Protein AF-A0A2V7NBC0-F1 (afdb_monomer_lite)

Foldseek 3Di:
DDDPPPPPPPQPDDDPLLVVLLLCCLACVLQLLLVLLLCCQVVVDDLVVSVVVSCVLVVSLVVLLVVLVVCVVVVRFDDDDDDPVLVVLVVQLVVLVCCLVCVCPPVVDPDDSVVSVVVSCVSVSVSSVVVSCVRCVVSVPDLVSLVSLLVSLLVSLVVLVVCLVPPDLVNCLNSRLLVCCCPNVVNQVQQVVPPSSQGPQQWDDDDNDIDGARANSPSHLVVVLVSLVVSLLSLLCSLPDPPDPDNVVSVVSNVSSLSSNVSSVPVVSNVVSVVSSVLVVVCPVPVPVSVVVVVVVVVCCVDPVVVVVVVVVPPDPPDDDDD

Structure (mmCIF, N/CA/C/O backbone):
data_AF-A0A2V7NBC0-F1
#
_entry.id   AF-A0A2V7NBC0-F1
#
loop_
_atom_site.group_PDB
_atom_site.id
_atom_site.type_symbol
_atom_site.label_atom_id
_atom_site.label_alt_id
_atom_site.label_comp_id
_atom_site.label_asym_id
_atom_site.label_entity_id
_atom_site.label_seq_id
_atom_site.pdbx_PDB_ins_code
_atom_site.Cartn_x
_atom_site.Cartn_y
_atom_site.Cartn_z
_atom_site.occupancy
_atom_site.B_iso_or_equiv
_atom_site.auth_seq_id
_atom_site.auth_comp_id
_atom_site.auth_asym_id
_atom_site.auth_atom_id
_atom_site.pdbx_PDB_model_num
ATOM 1 N N . MET A 1 1 ? -22.299 7.067 44.205 1.00 38.38 1 MET A N 1
ATOM 2 C CA . MET A 1 1 ? -22.193 7.758 42.899 1.00 38.38 1 MET A CA 1
ATOM 3 C C . MET A 1 1 ? -22.281 6.715 41.799 1.00 38.38 1 MET A C 1
ATOM 5 O O . MET A 1 1 ? -21.358 5.926 41.651 1.00 38.38 1 MET A O 1
ATOM 9 N N . ALA A 1 2 ? -23.414 6.646 41.100 1.00 33.34 2 ALA A N 1
ATOM 10 C CA . ALA A 1 2 ? -23.597 5.734 39.977 1.00 33.34 2 ALA A CA 1
ATOM 11 C C . ALA A 1 2 ? -22.837 6.281 38.760 1.00 33.34 2 ALA A C 1
ATOM 13 O O . ALA A 1 2 ? -23.093 7.401 38.319 1.00 33.34 2 ALA A O 1
ATOM 14 N N . VAL A 1 3 ? -21.877 5.513 38.245 1.00 37.00 3 VAL A N 1
ATOM 15 C CA . VAL A 1 3 ? -21.207 5.819 36.978 1.00 37.00 3 VAL A CA 1
ATOM 16 C C . VAL A 1 3 ? -22.238 5.600 35.879 1.00 37.00 3 VAL A C 1
ATOM 18 O O . VAL A 1 3 ? -22.597 4.460 35.582 1.00 37.00 3 VAL A O 1
ATOM 21 N N . ALA A 1 4 ? -22.746 6.695 35.315 1.00 34.59 4 ALA A N 1
ATOM 22 C CA . ALA A 1 4 ? -23.615 6.657 34.151 1.00 34.59 4 ALA A CA 1
ATOM 23 C C . ALA A 1 4 ? -22.909 5.856 33.052 1.00 34.59 4 ALA A C 1
ATOM 25 O O . ALA A 1 4 ? -21.863 6.251 32.533 1.00 34.59 4 ALA A O 1
ATOM 26 N N . SER A 1 5 ? -23.460 4.686 32.746 1.00 36.59 5 SER A N 1
ATOM 27 C CA . SER A 1 5 ? -23.012 3.843 31.652 1.00 36.59 5 SER A CA 1
ATOM 28 C C . SER A 1 5 ? -23.330 4.603 30.371 1.00 36.59 5 SER A C 1
ATOM 30 O O . SER A 1 5 ? -24.476 4.621 29.932 1.00 36.59 5 SER A O 1
ATOM 32 N N . ALA A 1 6 ? -22.343 5.304 29.812 1.00 37.53 6 ALA A N 1
ATOM 33 C CA . ALA A 1 6 ? -22.481 5.934 28.511 1.00 37.53 6 ALA A CA 1
ATOM 34 C C . ALA A 1 6 ? -22.795 4.824 27.503 1.00 37.53 6 ALA A C 1
ATOM 36 O O . ALA A 1 6 ? -21.919 4.054 27.107 1.00 37.53 6 ALA A O 1
ATOM 37 N N . THR A 1 7 ? -24.070 4.698 27.143 1.00 36.62 7 THR A N 1
ATOM 38 C CA . THR A 1 7 ? -24.530 3.817 26.079 1.00 36.62 7 THR A CA 1
ATOM 39 C C . THR A 1 7 ? -23.820 4.260 24.813 1.00 36.62 7 THR A C 1
ATOM 41 O O . THR A 1 7 ? -24.135 5.313 24.257 1.00 36.62 7 THR A O 1
ATOM 44 N N . VAL A 1 8 ? -22.811 3.494 24.397 1.00 41.12 8 VAL A N 1
ATOM 45 C CA . VAL A 1 8 ? -22.138 3.699 23.116 1.00 41.12 8 VAL A CA 1
ATOM 46 C C . VAL A 1 8 ? -23.237 3.640 22.058 1.00 41.12 8 VAL A C 1
ATOM 48 O O . VAL A 1 8 ? -23.908 2.608 21.970 1.00 41.12 8 VAL A O 1
ATOM 51 N N . PRO A 1 9 ? -23.489 4.725 21.306 1.00 42.19 9 PRO A N 1
ATOM 52 C CA . PRO A 1 9 ? -24.551 4.724 20.319 1.00 42.19 9 PRO A CA 1
ATOM 53 C C . PRO A 1 9 ? -24.300 3.569 19.355 1.00 42.19 9 PRO A C 1
ATOM 55 O O . PRO A 1 9 ? -23.224 3.473 18.756 1.00 42.19 9 PRO A O 1
ATOM 58 N N . VAL A 1 10 ? -25.284 2.671 19.256 1.00 44.19 10 VAL A N 1
ATOM 59 C CA . VAL A 1 10 ? -25.277 1.556 18.311 1.00 44.19 10 VAL A CA 1
ATOM 60 C C . VAL A 1 10 ? -25.186 2.173 16.928 1.00 44.19 10 VAL A C 1
ATOM 62 O O . VAL A 1 10 ? -26.122 2.785 16.416 1.00 44.19 10 VAL A O 1
ATOM 65 N N . ALA A 1 11 ? -23.989 2.108 16.371 1.00 49.97 11 ALA A N 1
ATOM 66 C CA . ALA A 1 11 ? -23.662 2.794 15.151 1.00 49.97 11 ALA A CA 1
ATOM 67 C C . ALA A 1 11 ? -24.436 2.133 13.999 1.00 49.97 11 ALA A C 1
ATOM 69 O O . ALA A 1 11 ? -24.389 0.914 13.831 1.00 49.97 11 ALA A O 1
ATOM 70 N N . ALA A 1 12 ? -25.176 2.938 13.227 1.00 54.97 12 ALA A N 1
ATOM 71 C CA . ALA A 1 12 ? -26.017 2.451 12.134 1.00 54.97 12 ALA A CA 1
ATOM 72 C C . ALA A 1 12 ? -25.216 1.537 11.184 1.00 54.97 12 ALA A C 1
ATOM 74 O O . ALA A 1 12 ? -24.036 1.820 10.941 1.00 54.97 12 ALA A O 1
ATOM 75 N N . PRO A 1 13 ? -25.816 0.456 10.649 1.00 57.25 13 PRO A N 1
ATOM 76 C CA . PRO A 1 13 ? -25.112 -0.480 9.782 1.00 57.25 13 PRO A CA 1
ATOM 77 C C . PRO A 1 13 ? -24.494 0.257 8.591 1.00 57.25 13 PRO A C 1
ATOM 79 O O . PRO A 1 13 ? -25.144 1.080 7.944 1.00 57.25 13 PRO A O 1
ATOM 82 N N . ALA A 1 14 ? -23.220 -0.031 8.312 1.00 62.16 14 ALA A N 1
ATOM 83 C CA . ALA A 1 14 ? -22.533 0.547 7.166 1.00 62.16 14 ALA A CA 1
ATOM 84 C C . ALA A 1 14 ? -23.297 0.213 5.874 1.00 62.16 14 ALA A C 1
ATOM 86 O O . ALA A 1 14 ? -23.775 -0.910 5.691 1.00 62.16 14 ALA A O 1
ATOM 87 N N . GLY A 1 15 ? -23.405 1.183 4.963 1.00 69.25 15 GLY A N 1
ATOM 88 C CA . GLY A 1 15 ? -24.040 0.959 3.666 1.00 69.25 15 GLY A CA 1
ATOM 89 C C . GLY A 1 15 ? -23.361 -0.190 2.911 1.00 69.25 15 GLY A C 1
ATOM 90 O O . GLY A 1 15 ? -22.133 -0.313 2.930 1.00 69.25 15 GLY A O 1
ATOM 91 N N . ARG A 1 16 ? -24.154 -1.025 2.222 1.00 76.50 16 ARG A N 1
ATOM 92 C CA . ARG A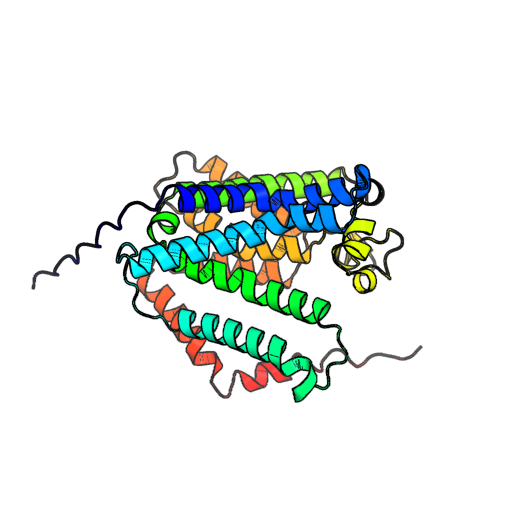 1 16 ? -23.652 -2.192 1.468 1.00 76.50 16 ARG A CA 1
ATOM 93 C C . ARG A 1 16 ? -22.496 -1.825 0.529 1.00 76.50 16 ARG A C 1
ATOM 95 O O . ARG A 1 16 ? -21.502 -2.540 0.505 1.00 76.50 16 ARG A O 1
ATOM 102 N N . GLY A 1 17 ? -22.581 -0.690 -0.173 1.00 76.06 17 GLY A N 1
ATOM 103 C CA . GLY A 1 17 ? -21.531 -0.239 -1.099 1.00 76.06 17 GLY A CA 1
ATOM 104 C C . GLY A 1 17 ? -20.180 0.028 -0.427 1.00 76.06 17 GLY A C 1
ATOM 105 O O . GLY A 1 17 ? -19.142 -0.346 -0.962 1.00 76.06 17 GLY A O 1
ATOM 106 N N . LEU A 1 18 ? -20.185 0.590 0.784 1.00 78.56 18 LEU A N 1
ATOM 107 C CA . LEU A 1 18 ? -18.959 0.884 1.525 1.00 78.56 18 LEU A CA 1
ATOM 108 C C . LEU A 1 18 ? -18.269 -0.395 2.022 1.00 78.56 18 LEU A C 1
ATOM 110 O O . LEU A 1 18 ? -17.049 -0.520 1.975 1.00 78.56 18 LEU A O 1
ATOM 114 N N . THR A 1 19 ? -19.077 -1.372 2.434 1.00 81.81 19 THR A N 1
ATOM 115 C CA . THR A 1 19 ? -18.608 -2.710 2.811 1.00 81.81 19 THR A CA 1
ATOM 116 C C . THR A 1 19 ? -17.936 -3.390 1.617 1.00 81.81 19 THR A C 1
ATOM 118 O O . THR A 1 19 ? -16.778 -3.790 1.707 1.00 81.81 19 THR A O 1
ATOM 121 N N . TRP A 1 20 ? -18.623 -3.459 0.473 1.00 85.00 20 TRP A N 1
ATOM 122 C CA . TRP A 1 20 ? -18.089 -4.074 -0.747 1.00 85.00 20 TRP A CA 1
ATOM 123 C C . TRP A 1 20 ? -16.800 -3.411 -1.239 1.00 85.00 20 TRP A C 1
ATOM 125 O O . TRP A 1 20 ? -15.840 -4.120 -1.534 1.00 85.00 20 TRP A O 1
ATOM 135 N N . GLY A 1 21 ? -16.749 -2.075 -1.268 1.00 83.62 21 GLY A N 1
ATOM 136 C CA . GLY A 1 21 ? -15.556 -1.340 -1.694 1.00 83.62 21 GLY A CA 1
ATOM 137 C C . GLY A 1 21 ? -14.330 -1.658 -0.835 1.00 83.62 21 GLY A C 1
ATOM 138 O O . GLY A 1 21 ? -13.252 -1.902 -1.369 1.00 83.62 21 GLY A O 1
ATOM 139 N N . LEU A 1 22 ? -14.494 -1.747 0.488 1.00 82.81 22 LEU A N 1
ATOM 140 C CA . LEU A 1 22 ? -13.402 -2.102 1.400 1.00 82.81 22 LEU A CA 1
ATOM 141 C C . LEU A 1 22 ? -12.971 -3.568 1.270 1.00 82.81 22 LEU A C 1
ATOM 143 O O . LEU A 1 22 ? -11.777 -3.852 1.327 1.00 82.81 22 LEU A O 1
ATOM 147 N N . TRP A 1 23 ? -13.907 -4.498 1.052 1.00 87.75 23 TRP A N 1
ATOM 148 C CA . TRP A 1 23 ? -13.564 -5.898 0.764 1.00 87.75 23 TRP A CA 1
ATOM 149 C C . TRP A 1 23 ? -12.776 -6.033 -0.536 1.00 87.75 23 TRP A C 1
ATOM 151 O O . TRP A 1 23 ? -11.741 -6.699 -0.546 1.00 87.75 23 TRP A O 1
ATOM 161 N N . ALA A 1 24 ? -13.224 -5.367 -1.602 1.00 87.06 24 ALA A N 1
ATOM 162 C CA . ALA A 1 24 ? -12.500 -5.326 -2.866 1.00 87.06 24 ALA A CA 1
ATOM 163 C C . ALA A 1 24 ? -11.085 -4.774 -2.655 1.00 87.06 24 ALA A C 1
ATOM 165 O O . ALA A 1 24 ? -10.116 -5.371 -3.114 1.00 87.06 24 ALA A O 1
ATOM 166 N N . PHE A 1 25 ? -10.948 -3.697 -1.879 1.00 85.31 25 PHE A N 1
ATOM 167 C CA . PHE A 1 25 ? -9.651 -3.101 -1.580 1.00 85.31 25 PHE A CA 1
ATOM 168 C C . PHE A 1 25 ? -8.722 -4.055 -0.817 1.00 85.31 25 PHE A C 1
ATOM 170 O O . PHE A 1 25 ? -7.572 -4.231 -1.199 1.00 85.31 25 PHE A O 1
ATOM 177 N N . ILE A 1 26 ? -9.214 -4.721 0.229 1.00 86.69 26 ILE A N 1
ATOM 178 C CA . ILE A 1 26 ? -8.405 -5.645 1.037 1.00 86.69 26 ILE A CA 1
ATOM 179 C C . ILE A 1 26 ? -7.910 -6.832 0.204 1.00 86.69 26 ILE A C 1
ATOM 181 O O . ILE A 1 26 ? -6.746 -7.207 0.321 1.00 86.69 26 ILE A O 1
ATOM 185 N N . TRP A 1 27 ? -8.771 -7.413 -0.636 1.00 88.44 27 TRP A N 1
ATOM 186 C CA . TRP A 1 27 ? -8.434 -8.631 -1.375 1.00 88.44 27 TRP A CA 1
ATOM 187 C C . TRP A 1 27 ? -7.731 -8.389 -2.700 1.00 88.44 27 TRP A C 1
ATOM 189 O O . TRP A 1 27 ? -6.845 -9.163 -3.040 1.00 88.44 27 TRP A O 1
ATOM 199 N N . LEU A 1 28 ? -8.102 -7.353 -3.455 1.00 88.31 28 LEU A N 1
ATOM 200 C CA . LEU A 1 28 ? -7.577 -7.140 -4.807 1.00 88.31 28 LEU A CA 1
ATOM 201 C C . LEU A 1 28 ? -6.301 -6.300 -4.821 1.00 88.31 28 LEU A C 1
ATOM 203 O O . LEU A 1 28 ? -5.450 -6.509 -5.684 1.00 88.31 28 LEU A O 1
ATOM 207 N N . LEU A 1 29 ? -6.128 -5.373 -3.871 1.00 85.31 29 LEU A N 1
ATOM 208 C CA . LEU A 1 29 ? -4.952 -4.498 -3.838 1.00 85.31 29 LEU A CA 1
ATOM 209 C C . LEU A 1 29 ? -3.616 -5.268 -3.774 1.00 85.31 29 LEU A C 1
ATOM 211 O O . LEU A 1 29 ? -2.696 -4.871 -4.486 1.00 85.31 29 LEU A O 1
ATOM 215 N N . PRO A 1 30 ? -3.482 -6.376 -3.015 1.00 82.38 30 PRO A N 1
ATOM 216 C CA . PRO A 1 30 ? -2.273 -7.197 -3.033 1.00 82.38 30 PRO A CA 1
ATOM 217 C C . PRO A 1 30 ? -1.900 -7.774 -4.396 1.00 82.38 30 PRO A C 1
ATOM 219 O O . PRO A 1 30 ? -0.724 -7.900 -4.706 1.00 82.38 30 PRO A O 1
ATOM 222 N N . PHE A 1 31 ? -2.893 -8.134 -5.209 1.00 84.62 31 PHE A N 1
ATOM 223 C CA . PHE A 1 31 ? -2.667 -8.762 -6.513 1.00 84.62 31 PHE A CA 1
ATOM 224 C C . PHE A 1 31 ? -2.619 -7.745 -7.653 1.00 84.62 31 PHE A C 1
ATOM 226 O O . PHE A 1 31 ? -2.209 -8.083 -8.760 1.00 84.62 31 PHE A O 1
ATOM 233 N N . HIS A 1 32 ? -3.013 -6.497 -7.387 1.00 86.94 32 HIS A N 1
ATOM 234 C CA . HIS A 1 32 ? -3.088 -5.428 -8.374 1.00 86.94 32 HIS A CA 1
ATOM 235 C C . HIS A 1 32 ? -1.787 -5.267 -9.155 1.00 86.94 32 HIS A C 1
ATOM 237 O O . HIS A 1 32 ? -1.818 -5.250 -10.377 1.00 86.94 32 HIS A O 1
ATOM 243 N N . ILE A 1 33 ? -0.647 -5.174 -8.471 1.00 84.44 33 ILE A N 1
ATOM 244 C CA . ILE A 1 33 ? 0.629 -4.894 -9.133 1.00 84.44 33 ILE A CA 1
ATOM 245 C C . ILE A 1 33 ? 1.008 -6.032 -10.091 1.00 84.44 33 ILE A C 1
ATOM 247 O O . ILE A 1 33 ? 1.363 -5.769 -11.236 1.00 84.44 33 ILE A O 1
ATOM 251 N N . VAL A 1 34 ? 0.864 -7.287 -9.654 1.00 84.38 34 VAL A N 1
ATOM 252 C CA . VAL A 1 34 ? 1.129 -8.468 -10.492 1.00 84.38 34 VAL A CA 1
ATOM 253 C C . VAL A 1 34 ? 0.176 -8.515 -11.686 1.00 84.38 34 VAL A C 1
ATOM 255 O O . VAL A 1 34 ? 0.615 -8.737 -12.810 1.00 84.38 34 VAL A O 1
ATOM 258 N N . ALA A 1 35 ? -1.114 -8.251 -11.465 1.00 89.56 35 ALA A N 1
ATOM 259 C CA . ALA A 1 35 ? -2.107 -8.226 -12.533 1.00 89.56 35 ALA A CA 1
ATOM 260 C C . ALA A 1 35 ? -1.799 -7.136 -13.571 1.00 89.56 35 ALA A C 1
ATOM 262 O O . ALA A 1 35 ? -1.812 -7.406 -14.768 1.00 89.56 35 ALA A O 1
ATOM 263 N N . ILE A 1 36 ? -1.470 -5.918 -13.131 1.00 90.38 36 ILE A N 1
ATOM 264 C CA . ILE A 1 36 ? -1.126 -4.815 -14.033 1.00 90.38 36 ILE A CA 1
ATOM 265 C C . ILE A 1 36 ? 0.179 -5.101 -14.784 1.00 90.38 36 ILE A C 1
ATOM 267 O O . ILE A 1 36 ? 0.248 -4.849 -15.987 1.00 90.38 36 ILE A O 1
ATOM 271 N N . ALA A 1 37 ? 1.184 -5.673 -14.119 1.00 87.88 37 ALA A N 1
ATOM 272 C CA . ALA A 1 37 ? 2.424 -6.074 -14.773 1.00 87.88 37 ALA A CA 1
ATOM 273 C C . ALA A 1 37 ? 2.193 -7.158 -15.832 1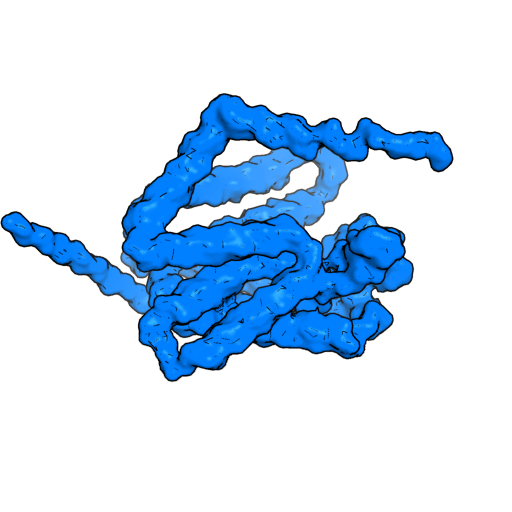.00 87.88 37 ALA A C 1
ATOM 275 O O . ALA A 1 37 ? 2.715 -7.030 -16.933 1.00 87.88 37 ALA A O 1
ATOM 276 N N . ALA A 1 38 ? 1.351 -8.159 -15.558 1.00 89.06 38 ALA A N 1
ATOM 277 C CA . ALA A 1 38 ? 0.998 -9.185 -16.537 1.00 89.06 38 ALA A CA 1
ATOM 278 C C . ALA A 1 38 ? 0.209 -8.610 -17.729 1.00 89.06 38 ALA A C 1
ATOM 280 O O . ALA A 1 38 ? 0.500 -8.943 -18.876 1.00 89.06 38 ALA A O 1
ATOM 281 N N . LEU A 1 39 ? -0.755 -7.714 -17.484 1.00 92.50 39 LEU A N 1
ATOM 282 C CA . LEU A 1 39 ? -1.527 -7.051 -18.544 1.00 92.50 39 LEU A CA 1
ATOM 283 C C . LEU A 1 39 ? -0.649 -6.171 -19.445 1.00 92.50 39 LEU A C 1
ATOM 285 O O . LEU A 1 39 ? -0.841 -6.129 -20.658 1.00 92.50 39 LEU A O 1
ATOM 289 N N . PHE A 1 40 ? 0.314 -5.462 -18.862 1.00 89.62 40 PHE A N 1
ATOM 290 C CA . PHE A 1 40 ? 1.219 -4.598 -19.616 1.00 89.62 40 PHE A CA 1
ATOM 291 C C . PHE A 1 40 ? 2.350 -5.381 -20.297 1.00 89.62 40 PHE A C 1
ATOM 293 O O . PHE A 1 40 ? 2.744 -5.074 -21.417 1.00 89.62 40 PHE A O 1
ATOM 300 N N . GLY A 1 41 ? 2.869 -6.399 -19.616 1.00 88.00 41 GLY A N 1
ATOM 301 C CA . GLY A 1 41 ? 4.020 -7.189 -20.024 1.00 88.00 41 GLY A CA 1
A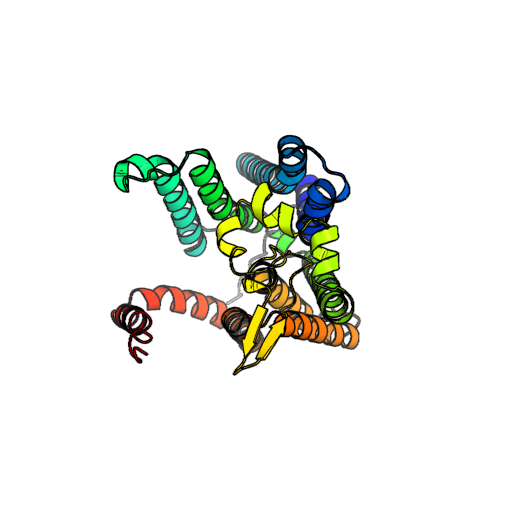TOM 302 C C . GLY A 1 41 ? 3.692 -8.344 -20.951 1.00 88.00 41 GLY A C 1
ATOM 303 O O . GLY A 1 41 ? 4.135 -8.352 -22.094 1.00 88.00 41 GLY A O 1
ATOM 304 N N . ILE A 1 42 ? 2.930 -9.314 -20.437 1.00 89.25 42 ILE A N 1
ATOM 305 C CA . ILE A 1 42 ? 2.579 -10.548 -21.152 1.00 89.25 42 ILE A CA 1
ATOM 306 C C . ILE A 1 42 ? 1.515 -10.260 -22.207 1.00 89.25 42 ILE A C 1
ATOM 308 O O . ILE A 1 42 ? 1.671 -10.640 -23.362 1.00 89.25 42 ILE A O 1
ATOM 312 N N . VAL A 1 43 ? 0.424 -9.597 -21.812 1.00 93.50 43 VAL A N 1
ATOM 313 C CA . VAL A 1 43 ? -0.695 -9.324 -22.730 1.00 93.50 43 VAL A CA 1
ATOM 314 C C . VAL A 1 43 ? -0.357 -8.178 -23.688 1.00 93.50 43 VAL A C 1
ATOM 316 O O . VAL A 1 43 ? -0.906 -8.113 -24.784 1.00 93.50 43 VAL A O 1
ATOM 319 N N . GLY A 1 44 ? 0.562 -7.285 -23.305 1.00 91.00 44 GLY A N 1
ATOM 320 C CA . GLY A 1 44 ? 1.015 -6.191 -24.165 1.00 91.00 44 GLY A CA 1
ATOM 321 C C . GLY A 1 44 ? -0.043 -5.112 -24.397 1.00 91.00 44 GLY A C 1
ATOM 322 O O . GLY A 1 44 ? -0.029 -4.455 -25.438 1.00 91.00 44 GLY A O 1
ATOM 323 N N . LEU A 1 45 ? -0.983 -4.927 -23.461 1.00 94.56 45 LEU A N 1
ATOM 324 C CA . LEU A 1 45 ? -2.030 -3.917 -23.610 1.00 94.56 45 LEU A CA 1
ATOM 325 C C . LEU A 1 45 ? -1.441 -2.492 -23.659 1.00 94.56 45 LEU A C 1
ATOM 327 O O . LEU A 1 45 ? -0.478 -2.199 -22.942 1.00 94.56 45 LEU A O 1
ATOM 331 N N . PRO A 1 46 ? -2.044 -1.566 -24.433 1.00 94.00 46 PRO A N 1
ATOM 332 C CA . PRO A 1 46 ? -1.575 -0.186 -24.509 1.00 94.00 46 PRO A CA 1
ATOM 33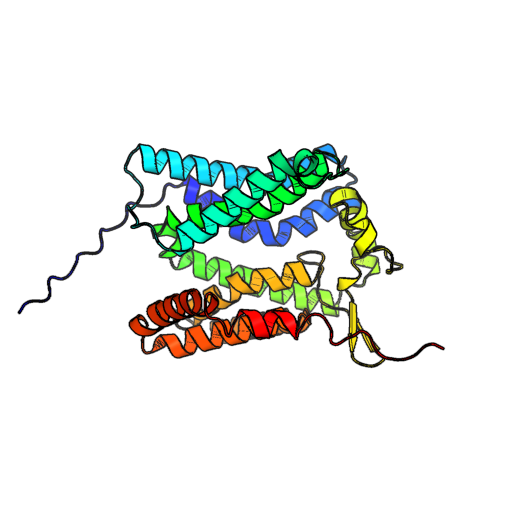3 C C . PRO A 1 46 ? -1.547 0.502 -23.140 1.00 94.00 46 PRO A C 1
ATOM 335 O O . PRO A 1 46 ? -2.463 0.336 -22.329 1.00 94.00 46 PRO A O 1
ATOM 338 N N . LEU A 1 47 ? -0.542 1.356 -22.916 1.00 89.06 47 LEU A N 1
ATOM 339 C CA . LEU A 1 47 ? -0.317 2.058 -21.644 1.00 89.06 47 LEU A CA 1
ATOM 340 C C . LEU A 1 47 ? -1.579 2.751 -21.108 1.00 89.06 47 LEU A C 1
ATOM 342 O O . LEU A 1 47 ? -1.880 2.657 -19.920 1.00 89.06 47 LEU A O 1
ATOM 346 N N . LEU A 1 48 ? -2.332 3.428 -21.979 1.00 90.38 48 LEU A N 1
ATOM 347 C CA . LEU A 1 48 ? -3.556 4.139 -21.597 1.00 90.38 48 LEU A CA 1
ATOM 348 C C . LEU A 1 48 ? -4.657 3.191 -21.103 1.00 90.38 48 LEU A C 1
ATOM 350 O O . LEU A 1 48 ? -5.307 3.485 -20.102 1.00 90.38 48 LEU A O 1
ATOM 354 N N . VAL A 1 49 ? -4.820 2.033 -21.749 1.00 94.69 49 VAL A N 1
ATOM 355 C CA . VAL A 1 49 ? -5.800 1.009 -21.352 1.00 94.69 49 VAL A CA 1
ATOM 356 C C . VAL A 1 49 ? -5.427 0.437 -19.991 1.00 94.69 49 VAL A C 1
ATOM 358 O O . VAL A 1 49 ? -6.254 0.400 -19.080 1.00 94.69 49 VAL A O 1
ATOM 361 N N . VAL A 1 50 ? -4.159 0.063 -19.817 1.00 92.81 50 VAL A N 1
ATOM 362 C CA . VAL A 1 50 ? -3.667 -0.482 -18.549 1.00 92.81 50 VAL A CA 1
ATOM 363 C C . VAL A 1 50 ? -3.781 0.547 -17.425 1.00 92.81 50 VAL A C 1
ATOM 365 O O . VAL A 1 50 ? -4.173 0.186 -16.319 1.00 92.81 50 VAL A O 1
ATOM 368 N N . ARG A 1 51 ? -3.508 1.834 -17.685 1.00 89.88 51 ARG A N 1
ATOM 369 C CA . ARG A 1 51 ? -3.703 2.914 -16.701 1.00 89.88 51 ARG A CA 1
ATOM 370 C C . ARG A 1 51 ? -5.171 3.080 -16.316 1.00 89.88 51 ARG A C 1
ATOM 372 O O . ARG A 1 51 ? -5.452 3.235 -15.133 1.00 89.88 51 ARG A O 1
ATOM 379 N N . GLY A 1 52 ? -6.089 3.002 -17.280 1.00 91.25 52 GLY A N 1
ATOM 380 C CA . GLY A 1 52 ? -7.530 3.037 -17.024 1.00 91.25 52 GLY A CA 1
ATOM 381 C C . GLY A 1 52 ? -7.995 1.874 -16.146 1.00 91.25 52 GLY A C 1
ATOM 382 O O . GLY A 1 52 ? -8.685 2.091 -15.154 1.00 91.25 52 GLY A O 1
ATOM 383 N N . ILE A 1 53 ? -7.540 0.652 -16.442 1.00 93.12 53 ILE A N 1
ATOM 384 C CA . ILE A 1 53 ? -7.802 -0.523 -15.596 1.00 93.12 53 ILE A CA 1
ATOM 385 C C . ILE A 1 53 ? -7.178 -0.321 -14.214 1.00 93.12 53 ILE A C 1
ATOM 387 O O . ILE A 1 53 ? -7.821 -0.572 -13.198 1.00 93.12 53 ILE A O 1
ATOM 391 N N . ALA A 1 54 ? -5.939 0.168 -14.156 1.00 90.56 54 ALA A N 1
ATOM 392 C CA . ALA A 1 54 ? -5.222 0.364 -12.907 1.00 90.56 54 ALA A CA 1
ATOM 393 C C . ALA A 1 54 ? -5.859 1.424 -11.998 1.00 90.56 54 ALA A C 1
ATOM 395 O O . ALA A 1 54 ? -5.690 1.331 -10.782 1.00 90.56 54 ALA A O 1
ATOM 396 N N . ALA A 1 55 ? -6.620 2.361 -12.578 1.00 91.19 55 ALA A N 1
ATOM 397 C CA . ALA A 1 55 ? -7.320 3.432 -11.879 1.00 91.19 55 ALA A CA 1
ATOM 398 C C . ALA A 1 55 ? -8.485 2.948 -10.991 1.00 91.19 55 ALA A C 1
ATOM 400 O O . ALA A 1 55 ? -9.097 3.747 -10.280 1.00 91.19 55 ALA A O 1
ATOM 401 N N . TRP A 1 56 ? -8.825 1.651 -11.013 1.00 93.06 56 TRP A N 1
ATOM 402 C CA . TRP A 1 56 ? -9.914 1.090 -10.205 1.00 93.06 56 TRP A CA 1
ATOM 403 C C . TRP A 1 56 ? -9.747 1.380 -8.704 1.00 93.06 56 TRP A C 1
ATOM 405 O O . TRP A 1 56 ? -10.739 1.605 -8.007 1.00 93.06 56 TRP A O 1
ATOM 415 N N . LYS A 1 57 ? -8.505 1.396 -8.194 1.00 90.12 57 LYS A N 1
ATOM 416 C CA . LYS A 1 57 ? -8.214 1.669 -6.778 1.00 90.12 57 LYS A CA 1
ATOM 417 C C . LYS A 1 57 ? -8.520 3.131 -6.447 1.00 90.12 57 LYS A C 1
ATOM 419 O O . LYS A 1 57 ? -9.165 3.391 -5.436 1.00 90.12 57 LYS A O 1
ATOM 424 N N . GLU A 1 58 ? -8.144 4.071 -7.317 1.00 90.31 58 GLU A N 1
ATOM 425 C CA . GLU A 1 58 ? -8.474 5.493 -7.202 1.00 90.31 58 GLU A CA 1
ATOM 426 C C . GLU A 1 58 ? -9.984 5.708 -7.299 1.00 90.31 58 GLU A C 1
ATOM 428 O O . GLU A 1 58 ? -10.563 6.347 -6.423 1.00 90.31 58 GLU A O 1
ATOM 433 N N . ALA A 1 59 ? -10.644 5.101 -8.289 1.00 90.50 59 ALA A N 1
ATOM 434 C CA . ALA A 1 59 ? -12.095 5.169 -8.446 1.00 90.50 59 ALA A CA 1
ATOM 435 C C . ALA A 1 59 ? -12.833 4.635 -7.207 1.00 90.50 59 ALA A C 1
ATOM 437 O O . ALA A 1 59 ? -13.804 5.238 -6.751 1.00 90.50 59 ALA A O 1
ATOM 438 N N . THR A 1 60 ? -12.338 3.545 -6.613 1.00 90.31 60 THR A N 1
ATOM 439 C CA . THR A 1 60 ? -12.892 2.983 -5.375 1.00 90.31 60 THR A CA 1
ATOM 440 C C . THR A 1 60 ? -12.729 3.953 -4.208 1.00 90.31 60 THR A C 1
ATOM 442 O O . THR A 1 60 ? -13.688 4.173 -3.474 1.00 90.31 60 THR A O 1
ATOM 445 N N . VAL A 1 61 ? -11.557 4.575 -4.035 1.00 89.25 61 VAL A N 1
ATOM 446 C CA . VAL A 1 61 ? -11.341 5.572 -2.971 1.00 89.25 61 VAL A CA 1
ATOM 447 C C . VAL A 1 61 ? -12.238 6.790 -3.164 1.00 89.25 61 VAL A C 1
ATOM 449 O O . VAL A 1 61 ? -12.897 7.206 -2.214 1.00 89.25 61 VAL A O 1
ATOM 452 N N . VAL A 1 62 ? -12.329 7.324 -4.384 1.00 90.88 62 VAL A N 1
ATOM 453 C CA . VAL A 1 62 ? -13.216 8.452 -4.708 1.00 90.88 62 VAL A CA 1
ATOM 454 C C . VAL A 1 62 ? -14.670 8.101 -4.404 1.00 90.88 62 VAL A C 1
ATOM 456 O O . VAL A 1 62 ? -15.363 8.880 -3.752 1.00 90.88 62 VAL A O 1
ATOM 459 N N . LEU A 1 63 ? -15.123 6.909 -4.799 1.00 90.88 63 LEU A N 1
ATOM 460 C CA . LEU A 1 63 ? -16.466 6.427 -4.490 1.00 90.88 63 LEU A CA 1
ATOM 461 C C . LEU A 1 63 ? -16.688 6.315 -2.977 1.00 90.88 63 LEU A C 1
ATOM 463 O O . LEU A 1 63 ? -17.717 6.763 -2.477 1.00 90.88 63 LEU A O 1
ATOM 467 N N . LEU A 1 64 ? -15.734 5.751 -2.232 1.00 89.81 64 LEU A N 1
ATOM 468 C CA . LEU A 1 64 ? -15.829 5.631 -0.777 1.00 89.81 64 LEU A CA 1
ATOM 469 C C . LEU A 1 64 ? -15.916 7.005 -0.102 1.00 89.81 64 LEU A C 1
ATOM 471 O O . LEU A 1 64 ? -16.777 7.191 0.753 1.00 89.81 64 LEU A O 1
ATOM 475 N N . VAL A 1 65 ? -15.093 7.971 -0.518 1.00 89.81 65 VAL A N 1
ATOM 476 C CA . VAL A 1 65 ? -15.141 9.359 -0.027 1.00 89.81 65 VAL A CA 1
ATOM 477 C C . VAL A 1 65 ? -16.475 10.023 -0.375 1.00 89.81 65 VAL A C 1
ATOM 479 O O . VAL A 1 65 ? -17.103 10.644 0.477 1.00 89.81 65 VAL A O 1
ATOM 482 N N . ALA A 1 66 ? -16.965 9.866 -1.604 1.00 90.62 66 ALA A N 1
ATOM 483 C CA . ALA A 1 66 ? -18.254 10.422 -2.006 1.00 90.62 66 ALA A CA 1
ATOM 484 C C . ALA A 1 66 ? -19.403 9.836 -1.169 1.00 90.62 66 ALA A C 1
ATOM 486 O O . ALA A 1 66 ? -20.265 10.569 -0.685 1.00 90.62 66 ALA A O 1
ATOM 487 N N . LEU A 1 67 ? -19.399 8.521 -0.938 1.00 88.38 67 LEU A N 1
ATOM 488 C CA . LEU A 1 67 ? -20.403 7.848 -0.116 1.00 88.38 67 LEU A CA 1
ATOM 489 C C . LEU A 1 67 ? -20.341 8.283 1.354 1.00 88.38 67 LEU A C 1
ATOM 491 O O . LEU A 1 67 ? -21.396 8.436 1.975 1.00 88.38 67 LEU A O 1
ATOM 495 N N . THR A 1 68 ? -19.149 8.501 1.919 1.00 85.94 68 THR A N 1
ATOM 496 C CA . THR A 1 68 ? -19.015 8.992 3.299 1.00 85.94 68 THR A CA 1
ATOM 497 C C . THR A 1 68 ? -19.477 10.440 3.427 1.00 85.94 68 THR A C 1
ATOM 499 O O . THR A 1 68 ? -20.223 10.740 4.359 1.00 85.94 68 THR A O 1
ATOM 502 N N . LEU A 1 69 ? -19.143 11.310 2.469 1.00 86.62 69 LEU A N 1
ATOM 503 C CA . LEU A 1 69 ? -19.626 12.695 2.422 1.00 86.62 69 LEU A CA 1
ATOM 504 C C . LEU A 1 69 ? -21.151 12.761 2.281 1.00 86.62 69 LEU A C 1
ATOM 506 O O . LEU A 1 69 ? -21.814 13.444 3.058 1.00 86.62 69 LEU A O 1
ATOM 510 N N . LEU A 1 70 ? -21.736 11.995 1.356 1.00 86.94 70 LEU A N 1
ATOM 511 C CA . LEU A 1 70 ? -23.192 11.903 1.199 1.00 86.94 70 LEU A CA 1
ATOM 512 C C . LEU A 1 70 ? -23.869 11.353 2.460 1.00 86.94 70 LEU A C 1
ATOM 514 O O . LEU A 1 70 ? -24.951 11.806 2.837 1.00 86.94 70 LEU A O 1
ATOM 518 N N . GLY A 1 71 ? -23.242 10.381 3.126 1.00 83.19 71 GLY A N 1
ATOM 519 C CA . GLY A 1 71 ? -23.694 9.866 4.415 1.00 83.19 71 GLY A CA 1
ATOM 520 C C . GLY A 1 71 ? -23.691 10.942 5.501 1.00 83.19 71 GLY A C 1
ATOM 521 O O . GLY A 1 71 ? -24.662 11.039 6.253 1.00 83.19 71 GLY A O 1
ATOM 522 N N . ALA A 1 72 ? -22.644 11.768 5.549 1.00 83.31 72 ALA A N 1
ATOM 523 C CA . ALA A 1 72 ? -22.509 12.865 6.501 1.00 83.31 72 ALA A CA 1
ATOM 524 C C . ALA A 1 72 ? -23.542 13.970 6.264 1.00 83.31 72 ALA A C 1
ATOM 526 O O . ALA A 1 72 ? -24.227 14.369 7.205 1.00 83.31 72 ALA A O 1
ATOM 527 N N . LEU A 1 73 ? -23.740 14.380 5.007 1.00 86.50 73 LEU A N 1
ATOM 528 C CA . LEU A 1 73 ? -24.769 15.352 4.618 1.00 86.50 73 LEU A CA 1
ATOM 529 C C . LEU A 1 73 ? -26.184 14.872 4.971 1.00 86.50 73 LEU A C 1
ATOM 531 O O . LEU A 1 73 ? -27.042 15.668 5.337 1.00 86.50 73 LEU A O 1
ATOM 535 N N . ARG A 1 74 ? -26.426 13.558 4.912 1.00 85.62 74 ARG A N 1
ATOM 536 C CA . ARG A 1 74 ? -27.703 12.933 5.297 1.00 85.62 74 ARG A CA 1
ATOM 537 C C . ARG A 1 74 ? -27.814 12.627 6.797 1.00 85.62 74 ARG A C 1
ATOM 539 O O . ARG A 1 74 ? -28.787 11.995 7.201 1.00 85.62 74 ARG A O 1
ATOM 546 N N . GLY A 1 75 ? -26.820 12.995 7.610 1.00 79.44 75 GLY A N 1
ATOM 547 C CA . GLY A 1 75 ? -26.801 12.739 9.055 1.00 79.44 75 GLY A CA 1
ATOM 548 C C . GLY A 1 75 ? -26.675 11.260 9.449 1.00 79.44 75 GLY A C 1
ATOM 549 O O . GLY A 1 75 ? -27.001 10.899 10.575 1.00 79.44 75 GLY A O 1
ATOM 550 N N . ARG A 1 76 ? -26.224 10.389 8.536 1.00 72.25 76 ARG A N 1
ATOM 551 C CA . ARG A 1 76 ? -26.154 8.924 8.724 1.00 72.25 76 ARG A CA 1
ATOM 552 C C . ARG A 1 76 ? -24.791 8.421 9.205 1.00 72.25 76 ARG A C 1
ATOM 554 O O . ARG A 1 76 ? -24.638 7.230 9.463 1.00 72.25 76 ARG A O 1
ATOM 561 N N . THR A 1 77 ? -23.793 9.294 9.305 1.00 68.38 77 THR A N 1
ATOM 562 C CA . THR A 1 77 ? -22.460 8.952 9.820 1.00 68.38 77 THR A CA 1
ATOM 563 C C . THR A 1 77 ? -22.360 9.241 11.311 1.00 68.38 77 THR A C 1
ATOM 565 O O . THR A 1 77 ? -22.892 10.238 11.799 1.00 68.38 77 THR A O 1
ATOM 568 N N . ALA A 1 78 ? -21.625 8.399 12.040 1.00 67.44 78 ALA A N 1
ATOM 569 C CA . ALA A 1 78 ? -21.338 8.646 13.447 1.00 67.44 78 ALA A CA 1
ATOM 570 C C . ALA A 1 78 ? -20.562 9.965 13.598 1.00 67.44 78 ALA A C 1
ATOM 572 O O . ALA A 1 78 ? -19.524 10.153 12.961 1.00 67.44 78 ALA A O 1
ATOM 573 N N . ARG A 1 79 ? -21.052 10.878 14.444 1.00 69.44 79 ARG A N 1
ATOM 574 C CA . ARG A 1 79 ? -20.342 12.127 14.743 1.00 69.44 79 ARG A CA 1
ATOM 575 C C . ARG A 1 79 ? -19.094 11.802 15.561 1.00 69.44 79 ARG A C 1
ATOM 577 O O . ARG A 1 79 ? -19.190 11.290 16.673 1.00 69.44 79 ARG A O 1
ATOM 584 N N . SER A 1 80 ? -17.925 12.072 14.988 1.00 72.00 80 SER A N 1
ATOM 585 C CA . SER A 1 80 ? -16.651 12.051 15.706 1.00 72.00 80 SER A CA 1
ATOM 586 C C . SER A 1 80 ? -16.330 13.439 16.232 1.00 72.00 80 SER A C 1
ATOM 588 O O . SER A 1 80 ? -16.454 14.382 15.451 1.00 72.00 80 SER A O 1
ATOM 590 N N . PRO A 1 81 ? -15.811 13.588 17.461 1.00 82.44 81 PRO A N 1
ATOM 591 C CA . PRO A 1 81 ? -15.036 14.780 17.775 1.00 82.44 81 PRO A CA 1
ATOM 592 C C . PRO A 1 81 ? -13.803 14.845 16.860 1.00 82.44 81 PRO A C 1
ATOM 594 O O . PRO A 1 81 ? -13.239 13.804 16.507 1.00 82.44 81 PRO A O 1
ATOM 597 N N . VAL A 1 82 ? -13.396 16.055 16.479 1.00 84.38 82 VAL A N 1
ATOM 598 C CA . VAL A 1 82 ? -12.159 16.280 15.720 1.00 84.38 82 VAL A CA 1
ATOM 599 C C . VAL A 1 82 ? -10.970 15.954 16.620 1.00 84.38 82 VAL A C 1
ATOM 601 O O . VAL A 1 82 ? -10.894 16.428 17.754 1.00 84.38 82 VAL A O 1
ATOM 604 N N . GLN A 1 83 ? -10.051 15.130 16.129 1.00 86.19 83 GLN A N 1
ATOM 605 C CA . GLN A 1 83 ? -8.832 14.743 16.834 1.00 86.19 83 GLN A CA 1
ATOM 606 C C . GLN A 1 83 ? -7.617 15.482 16.267 1.00 86.19 83 GLN A C 1
ATOM 608 O O . GLN A 1 83 ? -7.602 15.885 15.106 1.00 86.19 83 GLN A O 1
ATOM 613 N N . GLY A 1 84 ? -6.546 15.608 17.057 1.00 81.00 84 GLY A N 1
ATOM 614 C CA . GLY A 1 84 ? -5.286 16.188 16.572 1.00 81.00 84 GLY A CA 1
ATOM 615 C C . GLY A 1 84 ? -4.722 15.452 15.348 1.00 81.00 84 GLY A C 1
ATOM 616 O O . GLY A 1 84 ? -4.159 16.077 14.454 1.00 81.00 84 GLY A O 1
ATOM 617 N N . THR A 1 85 ? -4.946 14.136 15.254 1.00 83.25 85 THR A N 1
ATOM 618 C CA . THR A 1 85 ? -4.597 13.334 14.072 1.00 83.25 85 THR A CA 1
ATOM 619 C C . THR A 1 85 ? -5.373 13.766 12.829 1.00 83.25 85 THR A C 1
ATOM 621 O O . THR A 1 85 ? -4.784 13.826 11.755 1.00 83.25 85 THR A O 1
ATOM 624 N N . ASP A 1 86 ? -6.649 14.142 12.962 1.00 86.19 86 ASP A N 1
ATOM 625 C CA . ASP A 1 86 ? -7.443 14.648 11.836 1.00 86.19 86 ASP A CA 1
ATOM 626 C C . ASP A 1 86 ? -6.841 15.949 11.298 1.00 86.19 86 ASP A C 1
ATOM 628 O O . ASP A 1 86 ? -6.713 16.115 10.085 1.00 86.19 86 ASP A O 1
ATOM 632 N N . LEU A 1 87 ? -6.402 16.844 12.190 1.00 88.50 87 LEU A N 1
ATOM 633 C CA . LEU A 1 87 ? -5.724 18.086 11.812 1.00 88.50 87 LEU A CA 1
ATOM 634 C C . LEU A 1 87 ? -4.385 17.812 11.127 1.00 88.50 87 LEU A C 1
ATOM 636 O O . LEU A 1 87 ? -4.104 18.412 10.095 1.00 88.50 87 LEU A O 1
ATOM 640 N N . ALA A 1 88 ? -3.583 16.883 11.652 1.00 86.50 88 ALA A N 1
ATOM 641 C CA . ALA A 1 88 ? -2.300 16.519 11.055 1.00 86.50 88 ALA A CA 1
ATOM 642 C C . ALA A 1 88 ? -2.471 15.916 9.650 1.00 86.50 88 ALA A C 1
ATOM 644 O O . ALA A 1 88 ? -1.802 16.340 8.710 1.00 86.50 88 ALA A O 1
ATOM 645 N N . VAL A 1 89 ? -3.400 14.970 9.478 1.00 86.94 89 VAL A N 1
ATOM 646 C CA . VAL A 1 89 ? -3.694 14.362 8.170 1.00 86.94 89 VAL A CA 1
ATOM 647 C C . VAL A 1 89 ? -4.269 15.402 7.203 1.00 86.94 89 VAL A C 1
ATOM 649 O O . VAL A 1 89 ? -3.867 15.441 6.041 1.00 86.94 89 VAL A O 1
ATOM 652 N N . THR A 1 90 ? -5.144 16.297 7.676 1.00 89.31 90 THR A N 1
ATOM 653 C CA . THR A 1 90 ? -5.666 17.413 6.866 1.00 89.31 90 THR A CA 1
ATOM 654 C C . THR A 1 90 ? -4.552 18.365 6.441 1.00 89.31 90 THR A C 1
ATOM 656 O O . THR A 1 90 ? -4.509 18.772 5.284 1.00 89.31 90 THR A O 1
ATOM 659 N N . ALA A 1 91 ? -3.624 18.696 7.341 1.00 89.44 91 ALA A N 1
ATOM 660 C CA . ALA A 1 91 ? -2.482 19.552 7.039 1.00 89.44 91 ALA A CA 1
ATOM 661 C C . ALA A 1 91 ? -1.565 18.920 5.983 1.00 89.44 91 ALA A C 1
ATOM 663 O O . ALA A 1 91 ? -1.102 19.624 5.090 1.00 89.44 91 ALA A O 1
ATOM 664 N N . LEU A 1 92 ? -1.357 17.599 6.022 1.00 88.00 92 LEU A N 1
ATOM 665 C CA . LEU A 1 92 ? -0.619 16.876 4.979 1.00 88.00 92 LEU A CA 1
ATOM 666 C C . LEU A 1 92 ? -1.339 16.927 3.623 1.00 88.00 92 LEU A C 1
ATOM 668 O O . LEU A 1 92 ? -0.691 17.174 2.608 1.00 88.00 92 LEU A O 1
ATOM 672 N N . CYS A 1 93 ? -2.667 16.759 3.593 1.00 90.44 93 CYS A N 1
ATOM 673 C CA . CYS A 1 93 ? -3.453 16.955 2.369 1.00 90.44 93 CYS A CA 1
ATOM 674 C C . CYS A 1 93 ? -3.322 18.382 1.832 1.00 90.44 93 CYS A C 1
ATOM 676 O O . CYS A 1 93 ? -3.102 18.576 0.639 1.00 90.44 93 CYS A O 1
ATOM 678 N N . ALA A 1 94 ? -3.455 19.378 2.709 1.00 91.81 94 ALA A N 1
ATOM 679 C CA . ALA A 1 94 ? -3.347 20.782 2.340 1.00 91.81 94 ALA A CA 1
ATOM 680 C C . ALA A 1 94 ? -1.954 21.089 1.781 1.00 91.81 94 ALA A C 1
ATOM 682 O O . ALA A 1 94 ? -1.847 21.709 0.727 1.00 91.81 94 ALA A O 1
ATOM 683 N N . LEU A 1 95 ? -0.901 20.579 2.425 1.00 89.75 95 LEU A N 1
ATOM 684 C CA . LEU A 1 95 ? 0.472 20.696 1.949 1.00 89.75 95 LEU A CA 1
ATOM 685 C C . LEU A 1 95 ? 0.639 20.064 0.562 1.00 89.75 95 LEU A C 1
ATOM 687 O O . LEU A 1 95 ? 1.225 20.686 -0.317 1.00 89.75 95 LEU A O 1
ATOM 691 N N . ALA A 1 96 ? 0.082 18.872 0.329 1.00 90.50 96 ALA A N 1
ATOM 692 C CA . ALA A 1 96 ? 0.111 18.246 -0.990 1.00 90.50 96 ALA A CA 1
ATOM 693 C C . ALA A 1 96 ? -0.569 19.126 -2.055 1.00 90.50 96 ALA A C 1
ATOM 695 O O . ALA A 1 96 ? -0.015 19.305 -3.138 1.00 90.50 96 ALA A O 1
ATOM 696 N N . CYS A 1 97 ? -1.729 19.721 -1.755 1.00 92.69 97 CYS A N 1
ATOM 697 C CA . CYS A 1 97 ? -2.412 20.648 -2.665 1.00 92.69 97 CYS A CA 1
ATOM 698 C C . CYS A 1 97 ? -1.599 21.926 -2.925 1.00 92.69 97 CYS A C 1
ATOM 700 O O . CYS A 1 97 ? -1.521 22.377 -4.063 1.00 92.69 97 CYS A O 1
ATOM 702 N N . VAL A 1 98 ? -0.963 22.484 -1.892 1.00 91.06 98 VAL A N 1
ATOM 703 C CA . VAL A 1 98 ? -0.041 23.628 -1.993 1.00 91.06 98 VAL A CA 1
ATOM 704 C C . VAL A 1 98 ? 1.112 23.290 -2.941 1.00 91.06 98 VAL A C 1
ATOM 706 O O . VAL A 1 98 ? 1.388 24.061 -3.854 1.00 91.06 98 VAL A O 1
ATOM 709 N N . TYR A 1 99 ? 1.731 22.114 -2.807 1.00 87.94 99 TYR A N 1
ATOM 710 C CA . TYR A 1 99 ? 2.767 21.668 -3.741 1.00 87.94 99 TYR A CA 1
ATOM 711 C C . TYR A 1 99 ? 2.237 21.482 -5.163 1.00 87.94 99 TYR A C 1
ATOM 713 O O . TYR A 1 99 ? 2.888 21.930 -6.097 1.00 87.94 99 TYR A O 1
ATOM 721 N N . LEU A 1 100 ? 1.059 20.882 -5.349 1.00 91.38 100 LEU A N 1
ATOM 722 C CA . LEU A 1 100 ? 0.489 20.688 -6.686 1.00 91.38 100 LEU A CA 1
ATOM 723 C C . LEU A 1 100 ? 0.211 22.019 -7.403 1.00 91.38 100 LEU A C 1
ATOM 725 O O . LEU A 1 100 ? 0.454 22.133 -8.598 1.00 91.38 100 LEU A O 1
ATOM 729 N N . LEU A 1 101 ? -0.314 23.015 -6.685 1.00 91.31 101 LEU A N 1
ATOM 730 C CA . LEU A 1 101 ? -0.685 24.311 -7.263 1.00 91.31 101 LEU A CA 1
ATOM 731 C C . LEU A 1 101 ? 0.501 25.278 -7.370 1.00 91.31 101 LEU A C 1
ATOM 733 O O . LEU A 1 101 ? 0.499 26.163 -8.221 1.00 91.31 101 LEU A O 1
ATOM 737 N N . GLY A 1 102 ? 1.496 25.131 -6.496 1.00 87.50 102 GLY A N 1
ATOM 738 C CA . GLY A 1 102 ? 2.581 26.091 -6.328 1.00 87.50 102 GLY A CA 1
ATOM 739 C C . GLY A 1 102 ? 3.976 25.584 -6.680 1.00 87.50 102 GLY A C 1
ATOM 740 O O . GLY A 1 102 ? 4.918 26.365 -6.579 1.00 87.50 102 GLY A O 1
ATOM 741 N N . ALA A 1 103 ? 4.150 24.324 -7.102 1.00 85.25 103 ALA A N 1
ATOM 742 C CA . ALA A 1 103 ? 5.465 23.762 -7.445 1.00 85.25 103 ALA A CA 1
ATOM 743 C C . ALA A 1 103 ? 6.245 24.639 -8.433 1.00 85.25 103 ALA A C 1
ATOM 745 O O . ALA A 1 103 ? 7.418 24.937 -8.214 1.00 85.25 103 ALA A O 1
ATOM 746 N N . THR A 1 104 ? 5.590 25.084 -9.503 1.00 83.69 104 THR A N 1
ATOM 747 C CA . THR A 1 104 ? 6.231 25.901 -10.538 1.00 83.69 104 THR A CA 1
ATOM 748 C C . THR A 1 104 ? 6.475 27.335 -10.065 1.00 83.69 104 THR A C 1
ATOM 750 O O . THR A 1 104 ? 7.534 27.888 -10.332 1.00 83.69 104 THR A O 1
ATOM 753 N N . VAL A 1 105 ? 5.537 27.929 -9.320 1.00 87.38 105 VAL A N 1
ATOM 754 C CA . VAL A 1 105 ? 5.613 29.344 -8.909 1.00 87.38 105 VAL A CA 1
ATOM 755 C C . VAL A 1 105 ? 6.571 29.558 -7.733 1.00 87.38 105 VAL A C 1
ATOM 757 O O . VAL A 1 105 ? 7.314 30.533 -7.718 1.00 87.38 105 VAL A O 1
ATOM 760 N N . TRP A 1 106 ? 6.553 28.675 -6.734 1.00 87.44 106 TRP A N 1
ATOM 761 C CA . TRP A 1 106 ? 7.300 28.863 -5.484 1.00 87.44 106 TRP A CA 1
ATOM 762 C C . TRP A 1 106 ? 8.637 28.133 -5.447 1.00 87.44 106 TRP A C 1
ATOM 764 O O . TRP A 1 106 ? 9.542 28.571 -4.743 1.00 87.44 106 TRP A O 1
ATOM 774 N N . PHE A 1 107 ? 8.764 27.026 -6.180 1.00 85.62 107 PHE A N 1
ATOM 775 C CA . PHE A 1 107 ? 9.968 26.191 -6.160 1.00 85.62 107 PHE A CA 1
ATOM 776 C C . PHE A 1 107 ? 10.682 26.147 -7.510 1.00 85.62 107 PHE A C 1
ATOM 778 O O . PHE A 1 107 ? 11.621 25.366 -7.656 1.00 85.62 107 PHE A O 1
ATOM 785 N N . SER A 1 108 ? 10.232 26.948 -8.486 1.00 85.62 108 SER A N 1
ATOM 786 C CA . SER A 1 108 ? 10.755 26.961 -9.858 1.00 85.62 108 SER A CA 1
ATOM 787 C C . SER A 1 108 ? 10.889 25.547 -10.427 1.00 85.62 108 SER A C 1
ATOM 789 O O . SER A 1 108 ? 11.901 25.181 -11.016 1.00 85.62 108 SER A O 1
ATOM 791 N N . SER A 1 109 ? 9.890 24.703 -10.154 1.00 82.19 109 SER A N 1
ATOM 792 C CA . SER A 1 109 ? 9.920 23.315 -10.590 1.00 82.19 109 SER A CA 1
ATOM 793 C C . SER A 1 109 ? 9.647 23.224 -12.089 1.00 82.19 109 SER A C 1
ATOM 795 O O . SER A 1 109 ? 8.527 23.486 -12.530 1.00 82.19 109 SER A O 1
ATOM 797 N N . ASP A 1 110 ? 10.639 22.746 -12.838 1.00 85.56 110 ASP A N 1
ATOM 798 C CA . ASP A 1 110 ? 10.523 22.412 -14.267 1.00 85.56 110 ASP A CA 1
ATOM 799 C C . ASP A 1 110 ? 9.855 21.043 -14.509 1.00 85.56 110 ASP A C 1
ATOM 801 O O . ASP A 1 110 ? 9.939 20.461 -15.594 1.00 85.56 110 ASP A O 1
ATOM 805 N N . LEU A 1 111 ? 9.207 20.469 -13.488 1.00 83.31 111 LEU A N 1
ATOM 806 C CA . LEU A 1 111 ? 8.564 19.166 -13.612 1.00 83.31 111 LEU A CA 1
ATOM 807 C C . LEU A 1 111 ? 7.279 19.273 -14.443 1.00 83.31 111 LEU A C 1
ATOM 809 O O . LEU A 1 111 ? 6.426 20.112 -14.140 1.00 83.31 111 LEU A O 1
ATOM 813 N N . PRO A 1 112 ? 7.056 18.367 -15.414 1.00 86.94 112 PRO A N 1
ATOM 814 C CA . PRO A 1 112 ? 5.801 18.313 -16.152 1.00 86.94 112 PRO A CA 1
ATOM 815 C C . PRO A 1 112 ? 4.595 18.155 -15.216 1.00 86.94 112 PRO A C 1
ATOM 817 O O . PRO A 1 112 ? 4.639 17.363 -14.271 1.00 86.94 112 PRO A O 1
ATOM 820 N N . ALA A 1 113 ? 3.482 18.832 -15.518 1.00 85.75 113 ALA A N 1
ATOM 821 C CA . ALA A 1 113 ? 2.270 18.818 -14.687 1.00 85.75 113 ALA A CA 1
ATOM 822 C C . ALA A 1 113 ? 1.763 17.398 -14.368 1.00 85.75 113 ALA A C 1
ATOM 824 O O . ALA A 1 113 ? 1.303 17.122 -13.262 1.00 85.75 113 ALA A O 1
ATOM 825 N N . ILE A 1 114 ? 1.908 16.463 -15.312 1.00 81.44 114 ILE A N 1
ATOM 826 C CA . ILE A 1 114 ? 1.531 15.060 -15.115 1.00 81.44 114 ILE A CA 1
ATOM 827 C C . ILE A 1 114 ? 2.354 14.373 -14.010 1.00 81.44 114 ILE A C 1
ATOM 829 O O . ILE A 1 114 ? 1.810 13.582 -13.245 1.00 81.44 114 ILE A O 1
ATOM 833 N N . VAL A 1 115 ? 3.643 14.699 -13.877 1.00 81.19 115 VAL A N 1
ATOM 834 C CA . VAL A 1 115 ? 4.522 14.158 -12.826 1.00 81.19 115 VAL A CA 1
ATOM 835 C C . VAL A 1 115 ? 4.129 14.730 -11.466 1.00 81.19 115 VAL A C 1
ATOM 837 O O . VAL A 1 115 ? 4.043 13.991 -10.486 1.00 81.19 115 VAL A O 1
ATOM 840 N N . GLN A 1 116 ? 3.819 16.027 -11.415 1.00 85.81 116 GLN A N 1
ATOM 841 C CA . GLN A 1 116 ? 3.332 16.679 -10.199 1.00 85.81 116 GLN A CA 1
ATOM 842 C C . GLN A 1 116 ? 2.001 16.068 -9.733 1.00 85.81 116 GLN A C 1
ATOM 844 O O . GLN A 1 116 ? 1.837 15.769 -8.549 1.00 85.81 116 GLN A O 1
ATOM 849 N N . LEU A 1 117 ? 1.083 15.794 -10.667 1.00 87.88 117 LEU A N 1
ATOM 850 C CA . LEU A 1 117 ? -0.188 15.128 -10.380 1.00 87.88 117 LEU A CA 1
ATOM 851 C C . LEU A 1 117 ? 0.014 13.714 -9.821 1.00 87.88 117 LEU A C 1
ATOM 853 O O . LEU A 1 117 ? -0.688 13.328 -8.889 1.00 87.88 117 LEU A O 1
ATOM 857 N N . TYR A 1 118 ? 0.978 12.950 -10.347 1.00 82.00 118 TYR A N 1
ATOM 858 C CA . TYR A 1 118 ? 1.323 11.637 -9.797 1.00 82.00 118 TYR A CA 1
ATOM 859 C C . TYR A 1 118 ? 1.857 11.732 -8.363 1.00 82.00 118 TYR A C 1
ATOM 861 O O . TYR A 1 118 ? 1.406 10.978 -7.503 1.00 82.00 118 TYR A O 1
ATOM 869 N N . GLY A 1 119 ? 2.740 12.696 -8.082 1.00 82.50 119 GLY A N 1
ATOM 870 C CA . GLY A 1 119 ? 3.231 12.944 -6.724 1.00 82.50 119 GLY A CA 1
ATOM 871 C C . GLY A 1 119 ? 2.113 13.337 -5.752 1.00 82.50 119 GLY A C 1
ATOM 872 O O . GLY A 1 119 ? 2.020 12.790 -4.653 1.00 82.50 119 GLY A O 1
ATOM 873 N N . TRP A 1 120 ? 1.213 14.229 -6.173 1.00 88.69 120 TRP A N 1
ATOM 874 C CA . TRP A 1 120 ? 0.035 14.611 -5.391 1.00 88.69 120 TRP A CA 1
ATOM 875 C C . TRP A 1 120 ? -0.900 13.428 -5.135 1.00 88.69 120 TRP A C 1
ATOM 877 O O . TRP A 1 120 ? -1.319 13.208 -3.997 1.00 88.69 120 TRP A O 1
ATOM 887 N N . ARG A 1 121 ? -1.192 12.636 -6.174 1.00 86.38 121 ARG A N 1
ATOM 888 C CA . ARG A 1 121 ? -2.031 11.436 -6.079 1.00 86.38 121 ARG A CA 1
ATOM 889 C C . ARG A 1 121 ? -1.479 10.489 -5.020 1.00 86.38 121 ARG A C 1
ATOM 891 O O . ARG A 1 121 ? -2.229 10.054 -4.151 1.00 86.38 121 ARG A O 1
ATOM 898 N N . ASP A 1 122 ? -0.184 10.196 -5.073 1.00 79.00 122 ASP A N 1
ATOM 899 C CA . ASP A 1 122 ? 0.453 9.247 -4.161 1.00 79.00 122 ASP A CA 1
ATOM 900 C C . ASP A 1 122 ? 0.451 9.755 -2.703 1.00 79.00 122 ASP A C 1
ATOM 902 O O . ASP A 1 122 ? 0.318 8.957 -1.773 1.00 79.00 122 ASP A O 1
ATOM 906 N N . ALA A 1 123 ? 0.508 11.077 -2.495 1.00 83.25 123 ALA A N 1
ATOM 907 C CA . ALA A 1 123 ? 0.413 11.698 -1.173 1.00 83.25 123 ALA A CA 1
ATOM 908 C C . ALA A 1 123 ? -1.021 11.718 -0.606 1.00 83.25 123 ALA A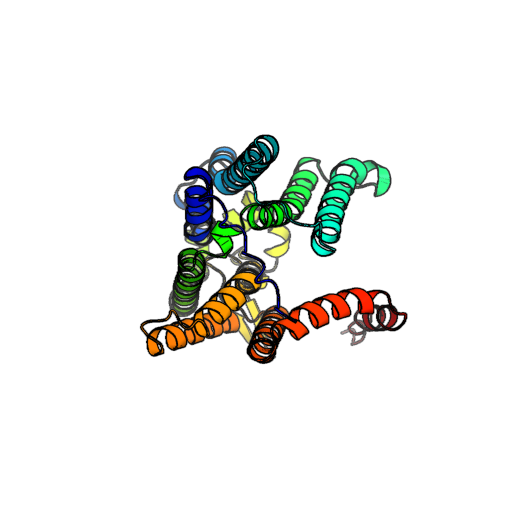 C 1
ATOM 910 O O . ALA A 1 123 ? -1.225 11.436 0.576 1.00 83.25 123 ALA A O 1
ATOM 911 N N . VAL A 1 124 ? -2.023 12.040 -1.432 1.00 88.25 124 VAL A N 1
ATOM 912 C CA . VAL A 1 124 ? -3.419 12.239 -0.994 1.00 88.25 124 VAL A CA 1
ATOM 913 C C . VAL A 1 124 ? -4.208 10.928 -0.913 1.00 88.25 124 VAL A C 1
ATOM 915 O O . VAL A 1 124 ? -5.164 10.801 -0.150 1.00 88.25 124 VAL A O 1
ATOM 918 N N . PHE A 1 125 ? -3.817 9.903 -1.665 1.00 85.75 125 PHE A N 1
ATOM 919 C CA . PHE A 1 125 ? -4.572 8.653 -1.732 1.00 85.75 125 PHE A CA 1
ATOM 920 C C . PHE A 1 125 ? -4.761 7.979 -0.359 1.00 85.75 125 PHE A C 1
ATOM 922 O O . PHE A 1 125 ? -5.879 7.621 0.024 1.00 85.75 125 PHE A O 1
ATOM 929 N N . PHE A 1 126 ? -3.685 7.839 0.421 1.00 80.88 126 PHE A N 1
ATOM 930 C CA . PHE A 1 126 ? -3.749 7.197 1.739 1.00 80.88 126 PHE A CA 1
ATOM 931 C C . PHE A 1 126 ? -4.392 8.085 2.811 1.00 80.88 126 PHE A C 1
ATOM 933 O O . PHE A 1 126 ? -5.031 7.570 3.732 1.00 80.88 126 PHE A O 1
ATOM 940 N N . THR A 1 127 ? -4.277 9.408 2.693 1.00 86.44 127 THR A N 1
ATOM 941 C CA . THR A 1 127 ? -4.915 10.343 3.628 1.00 86.44 127 THR A CA 1
ATOM 942 C C . THR A 1 127 ? -6.433 10.381 3.441 1.00 86.44 127 THR A C 1
ATOM 944 O O . THR A 1 127 ? -7.171 10.455 4.421 1.00 86.44 127 THR A O 1
ATOM 947 N N . LEU A 1 128 ? -6.938 10.224 2.213 1.00 88.81 128 LEU A N 1
ATOM 948 C CA . LEU A 1 128 ? -8.376 10.064 1.968 1.00 88.81 128 LEU A CA 1
ATOM 949 C C . LEU A 1 128 ? -8.925 8.777 2.594 1.00 88.81 128 LEU A C 1
ATOM 951 O O . LEU A 1 128 ? -9.981 8.799 3.230 1.00 88.81 128 LEU A O 1
ATOM 955 N N . LEU A 1 129 ? -8.191 7.667 2.482 1.00 86.44 129 LEU A N 1
ATOM 956 C CA . LEU A 1 129 ? -8.564 6.403 3.124 1.00 86.44 129 LEU A CA 1
ATOM 957 C C . LEU A 1 129 ? -8.647 6.515 4.652 1.00 86.44 129 LEU A C 1
ATOM 959 O O . LEU A 1 129 ? -9.521 5.888 5.255 1.00 86.44 129 LEU A O 1
ATOM 963 N N . TYR A 1 130 ? -7.798 7.338 5.278 1.00 87.19 130 TYR A N 1
ATOM 964 C CA . TYR A 1 130 ? -7.899 7.637 6.708 1.00 87.19 130 TYR A CA 1
ATOM 965 C C . TYR A 1 130 ? -9.272 8.230 7.062 1.00 87.19 130 TYR A C 1
ATOM 967 O O . TYR A 1 130 ? -9.947 7.718 7.958 1.00 87.19 130 TYR A O 1
ATOM 975 N N . PHE A 1 131 ? -9.738 9.244 6.323 1.00 87.00 131 PHE A N 1
ATOM 976 C CA . PHE A 1 131 ? -11.048 9.855 6.573 1.00 87.00 131 PHE A CA 1
ATOM 977 C C . PHE A 1 131 ? -12.210 8.914 6.266 1.00 87.00 131 PHE A C 1
ATOM 979 O O . PHE A 1 131 ? -13.200 8.928 6.996 1.00 87.00 131 PHE A O 1
ATOM 986 N N . VAL A 1 132 ? -12.085 8.057 5.246 1.00 87.19 132 VAL A N 1
ATOM 987 C CA . VAL A 1 132 ? -13.068 6.994 4.988 1.00 87.19 132 VAL A CA 1
ATOM 988 C C . VAL A 1 132 ? -13.180 6.083 6.206 1.00 87.19 132 VAL A C 1
ATOM 990 O O . VAL A 1 132 ? -14.272 5.926 6.746 1.00 87.19 132 VAL A O 1
ATOM 993 N N . GLY A 1 133 ? -12.054 5.547 6.686 1.00 83.06 133 GLY A N 1
ATOM 994 C CA . GLY A 1 133 ? -12.023 4.677 7.859 1.00 83.06 133 GLY A CA 1
ATOM 995 C C . GLY A 1 133 ? -12.575 5.368 9.104 1.00 83.06 133 GLY A C 1
ATOM 996 O O . GLY A 1 133 ? -13.369 4.777 9.842 1.00 83.06 133 GLY A O 1
ATOM 997 N N . ARG A 1 134 ? -12.230 6.646 9.306 1.00 83.88 134 ARG A N 1
ATOM 998 C CA . ARG A 1 134 ? -12.751 7.416 10.432 1.00 83.88 134 ARG A CA 1
ATOM 999 C C . ARG A 1 134 ? -14.248 7.687 10.305 1.00 83.88 134 ARG A C 1
ATOM 1001 O O . ARG A 1 134 ? -14.944 7.590 11.307 1.00 83.88 134 ARG A O 1
ATOM 1008 N N . ALA A 1 135 ? -14.787 7.946 9.121 1.00 82.25 135 ALA A N 1
ATOM 1009 C CA . ALA A 1 135 ? -16.227 8.129 8.929 1.00 82.25 135 ALA A CA 1
ATOM 1010 C C . ALA A 1 135 ? -17.038 6.830 9.123 1.00 82.25 135 ALA A C 1
ATOM 1012 O O . ALA A 1 135 ? -18.261 6.885 9.270 1.00 82.25 135 ALA A O 1
ATOM 1013 N N . THR A 1 136 ? -16.376 5.665 9.150 1.00 77.62 136 THR A N 1
ATOM 1014 C CA . THR A 1 136 ? -17.022 4.342 9.166 1.00 77.62 136 THR A CA 1
ATOM 1015 C C . THR A 1 136 ? -16.529 3.454 10.317 1.00 77.62 136 THR A C 1
ATOM 1017 O O . THR A 1 136 ? -15.997 2.362 10.082 1.00 77.62 136 THR A O 1
ATOM 1020 N N . PRO A 1 137 ? -16.710 3.867 11.586 1.00 74.12 137 PRO A N 1
ATOM 1021 C CA . PRO A 1 137 ? -16.230 3.104 12.740 1.00 74.12 137 PRO A CA 1
ATOM 1022 C C . PRO A 1 137 ? -16.840 1.697 12.833 1.00 74.12 137 PRO A C 1
ATOM 1024 O O . PRO A 1 137 ? -16.204 0.788 13.355 1.00 74.12 137 PRO A O 1
ATOM 1027 N N . GLN A 1 138 ? -18.034 1.481 12.279 1.00 73.44 138 GLN A N 1
ATOM 1028 C CA . GLN A 1 138 ? -18.716 0.181 12.250 1.00 73.44 138 GLN A CA 1
ATOM 1029 C C . GLN A 1 138 ? -17.934 -0.866 11.461 1.00 73.44 138 GLN A C 1
ATOM 1031 O O . GLN A 1 138 ? -17.915 -2.042 11.820 1.00 73.44 138 GLN A O 1
ATOM 1036 N N . VAL A 1 139 ? -17.278 -0.438 10.381 1.00 71.88 139 VAL A N 1
ATOM 1037 C CA . VAL A 1 139 ? -16.411 -1.311 9.590 1.00 71.88 139 VAL A CA 1
ATOM 1038 C C . VAL A 1 139 ? -15.166 -1.661 10.398 1.00 71.88 139 VAL A C 1
ATOM 1040 O O . VAL A 1 139 ? -14.817 -2.834 10.490 1.00 71.88 139 VAL A O 1
ATOM 1043 N N . ALA A 1 140 ? -14.550 -0.675 11.055 1.00 68.12 140 ALA A N 1
ATOM 1044 C CA . ALA A 1 140 ? -13.376 -0.897 11.898 1.00 68.12 140 ALA A CA 1
ATOM 1045 C C . ALA A 1 140 ? -13.665 -1.822 13.097 1.00 68.12 140 ALA A C 1
ATOM 1047 O O . ALA A 1 140 ? -12.806 -2.602 13.501 1.00 68.12 140 ALA A O 1
ATOM 1048 N N . GLN A 1 141 ? -14.880 -1.767 13.647 1.00 73.19 141 GLN A N 1
ATOM 1049 C CA . GLN A 1 141 ? -15.321 -2.620 14.754 1.00 73.19 141 GLN A CA 1
ATOM 1050 C C . GLN A 1 141 ? -15.704 -4.039 14.313 1.00 73.19 141 GLN A C 1
ATOM 1052 O O . GLN A 1 141 ? -15.811 -4.933 15.152 1.00 73.19 141 GLN A O 1
ATOM 1057 N N . ASN A 1 142 ? -15.909 -4.279 13.015 1.00 80.06 142 ASN A N 1
ATOM 1058 C CA . ASN A 1 142 ? -16.306 -5.591 12.529 1.00 80.06 142 ASN A CA 1
ATOM 1059 C C . ASN A 1 142 ? -15.079 -6.531 12.442 1.00 80.06 142 ASN A C 1
ATOM 1061 O O . ASN A 1 142 ? -14.185 -6.326 11.612 1.00 80.06 142 ASN A O 1
ATOM 1065 N N . PRO A 1 143 ? -15.044 -7.622 13.237 1.00 82.00 143 PRO A N 1
ATOM 1066 C CA . PRO A 1 143 ? -13.887 -8.514 13.325 1.00 82.00 143 PRO A CA 1
ATOM 1067 C C . PRO A 1 143 ? -13.596 -9.271 12.025 1.00 82.00 143 PRO A C 1
ATOM 1069 O O . PRO A 1 143 ? -12.549 -9.907 11.905 1.00 82.00 143 PRO A O 1
ATOM 1072 N N . SER A 1 144 ? -14.519 -9.274 11.062 1.00 86.38 144 SER A N 1
ATOM 1073 C CA . SER A 1 144 ? -14.314 -9.894 9.752 1.00 86.38 144 SER A CA 1
ATOM 1074 C C . SER A 1 144 ? -13.270 -9.151 8.915 1.00 86.38 144 SER A C 1
ATOM 1076 O O . SER A 1 144 ? -12.506 -9.810 8.219 1.00 86.38 144 SER A O 1
ATOM 1078 N N . TYR A 1 145 ? -13.156 -7.823 9.034 1.00 84.56 145 TYR A N 1
ATOM 1079 C CA . TYR A 1 145 ? -12.134 -7.057 8.308 1.00 84.56 145 TYR A CA 1
ATOM 1080 C C . TYR A 1 145 ? -10.734 -7.266 8.879 1.00 84.56 145 TYR A C 1
ATOM 1082 O O . TYR A 1 145 ? -9.792 -7.457 8.119 1.00 84.56 145 TYR A O 1
ATOM 1090 N N . LEU A 1 146 ? -10.593 -7.320 10.209 1.00 83.50 146 LEU A N 1
ATOM 1091 C CA . LEU A 1 146 ? -9.321 -7.687 10.844 1.00 83.50 146 LEU A CA 1
ATOM 1092 C C . LEU A 1 146 ? -8.892 -9.104 10.449 1.00 83.50 146 LEU A C 1
ATOM 1094 O O . LEU A 1 146 ? -7.722 -9.338 10.155 1.00 83.50 146 LEU A O 1
ATOM 1098 N N . ARG A 1 147 ? -9.848 -10.041 10.386 1.00 87.00 147 ARG A N 1
ATOM 1099 C CA . ARG A 1 147 ? -9.609 -11.399 9.880 1.00 87.00 147 ARG A CA 1
ATOM 1100 C C . ARG A 1 147 ? -9.203 -11.409 8.411 1.00 87.00 147 ARG A C 1
ATOM 1102 O O . ARG A 1 147 ? -8.288 -12.146 8.067 1.00 87.00 147 ARG A O 1
ATOM 1109 N N . ALA A 1 148 ? -9.847 -10.605 7.568 1.00 88.94 148 ALA A N 1
ATOM 1110 C CA . ALA A 1 148 ? -9.505 -10.490 6.154 1.00 88.94 148 ALA A CA 1
ATOM 1111 C C . ALA A 1 148 ? -8.101 -9.905 5.964 1.00 88.94 148 ALA A C 1
ATOM 1113 O O . ALA A 1 148 ? -7.306 -10.493 5.245 1.00 88.94 148 ALA A O 1
ATOM 1114 N N . LEU A 1 149 ? -7.758 -8.821 6.668 1.00 87.81 149 LEU A N 1
ATOM 1115 C CA . LEU A 1 149 ? -6.414 -8.233 6.653 1.00 87.81 149 LEU A CA 1
ATOM 1116 C C . LEU A 1 149 ? -5.352 -9.223 7.140 1.00 87.81 149 LEU A C 1
ATOM 1118 O O . LEU A 1 149 ? -4.294 -9.335 6.527 1.00 87.81 149 LEU A O 1
ATOM 1122 N N . PHE A 1 150 ? -5.642 -9.969 8.210 1.00 88.69 150 PHE A N 1
ATOM 1123 C CA . PHE A 1 150 ? -4.760 -11.034 8.677 1.00 88.69 150 PHE A CA 1
ATOM 1124 C C . PHE A 1 150 ? -4.584 -12.124 7.615 1.00 88.69 150 PHE A C 1
ATOM 1126 O O . PHE A 1 150 ? -3.456 -12.483 7.299 1.00 88.69 150 PHE A O 1
ATOM 1133 N N . ALA A 1 151 ? -5.682 -12.636 7.052 1.00 90.31 151 ALA A N 1
ATOM 1134 C CA . ALA A 1 151 ? -5.650 -13.691 6.044 1.00 90.31 151 ALA A CA 1
ATOM 1135 C C . ALA A 1 151 ? -4.890 -13.249 4.791 1.00 90.31 151 ALA A C 1
ATOM 1137 O O . ALA A 1 151 ? -4.012 -13.971 4.331 1.00 90.31 151 ALA A O 1
ATOM 1138 N N . VAL A 1 152 ? -5.173 -12.047 4.288 1.00 89.50 152 VAL A N 1
ATOM 1139 C CA . VAL A 1 152 ? -4.457 -11.441 3.164 1.00 89.50 152 VAL A CA 1
ATOM 1140 C C . VAL A 1 152 ? -2.974 -11.323 3.477 1.00 89.50 152 VAL A C 1
ATOM 1142 O O . VAL A 1 152 ? -2.168 -11.748 2.662 1.00 89.50 152 VAL A O 1
ATOM 1145 N N . GLY A 1 153 ? -2.607 -10.825 4.659 1.00 88.50 153 GLY A N 1
ATOM 1146 C CA . GLY A 1 153 ? -1.212 -10.765 5.081 1.00 88.50 153 GLY A CA 1
ATOM 1147 C C . GLY A 1 153 ? -0.536 -12.135 5.088 1.00 88.50 153 GLY A C 1
ATOM 1148 O O . GLY A 1 153 ? 0.559 -12.286 4.566 1.00 88.50 153 GLY A O 1
ATOM 1149 N N . VAL A 1 154 ? -1.190 -13.155 5.648 1.00 90.44 154 VAL A N 1
ATOM 1150 C CA . VAL A 1 154 ? -0.652 -14.523 5.680 1.00 90.44 154 VAL A CA 1
ATOM 1151 C C . VAL A 1 154 ? -0.474 -15.068 4.264 1.00 90.44 154 VAL A C 1
ATOM 1153 O O . VAL A 1 154 ? 0.576 -15.625 3.957 1.00 90.44 154 VAL A O 1
ATOM 1156 N N . ILE A 1 155 ? -1.465 -14.881 3.389 1.00 90.25 155 ILE A N 1
ATOM 1157 C CA . ILE A 1 155 ? -1.411 -15.326 1.991 1.00 90.25 155 ILE A CA 1
ATOM 1158 C C . ILE A 1 155 ? -0.275 -14.615 1.249 1.00 90.25 155 ILE A C 1
ATOM 1160 O O . ILE A 1 155 ? 0.532 -15.273 0.598 1.00 90.25 155 ILE A O 1
ATOM 1164 N N . THR A 1 156 ? -0.161 -13.292 1.370 1.00 86.94 156 THR A N 1
ATOM 1165 C CA . THR A 1 156 ? 0.888 -12.528 0.682 1.00 86.94 156 THR A CA 1
ATOM 1166 C C . THR A 1 156 ? 2.273 -12.837 1.235 1.00 86.94 156 THR A C 1
ATOM 1168 O O . THR A 1 156 ? 3.213 -12.912 0.450 1.00 86.94 156 THR A O 1
ATOM 1171 N N . SER A 1 157 ? 2.408 -13.103 2.539 1.00 88.38 157 SER A N 1
ATOM 1172 C CA . SER A 1 157 ? 3.641 -13.610 3.152 1.00 88.38 157 SER A CA 1
ATOM 1173 C C . SER A 1 157 ? 4.009 -15.011 2.667 1.00 88.38 157 SER A C 1
ATOM 1175 O O . SER A 1 157 ? 5.181 -15.265 2.398 1.00 88.38 157 SER A O 1
ATOM 1177 N N . ALA A 1 158 ? 3.037 -15.914 2.520 1.00 90.06 158 ALA A N 1
ATOM 1178 C CA . ALA A 1 158 ? 3.272 -17.241 1.955 1.00 90.06 158 ALA A CA 1
ATOM 1179 C C . ALA A 1 158 ? 3.775 -17.135 0.509 1.00 90.06 158 ALA A C 1
ATOM 1181 O O . ALA A 1 158 ? 4.799 -17.723 0.169 1.00 90.06 158 ALA A O 1
ATOM 1182 N N . ILE A 1 159 ? 3.096 -16.330 -0.315 1.00 87.50 159 ILE A N 1
ATOM 1183 C CA . ILE A 1 159 ? 3.491 -16.062 -1.704 1.00 87.50 159 ILE A CA 1
ATOM 1184 C C . ILE A 1 159 ? 4.897 -15.463 -1.749 1.00 87.50 159 ILE A C 1
ATOM 1186 O O . ILE A 1 159 ? 5.728 -15.939 -2.510 1.00 87.50 159 ILE A O 1
ATOM 1190 N N . ALA A 1 160 ? 5.190 -14.491 -0.888 1.00 84.50 160 ALA A N 1
ATOM 1191 C CA . ALA A 1 160 ? 6.506 -13.878 -0.745 1.00 84.50 160 ALA A CA 1
ATOM 1192 C C . ALA A 1 160 ? 7.614 -14.909 -0.438 1.00 84.50 160 ALA A C 1
ATOM 1194 O O . ALA A 1 160 ? 8.694 -14.877 -1.030 1.00 84.50 160 ALA A O 1
ATOM 1195 N N . ILE A 1 161 ? 7.355 -15.855 0.468 1.00 87.31 161 ILE A N 1
ATOM 1196 C CA . ILE A 1 161 ? 8.302 -16.933 0.784 1.00 87.31 161 ILE A CA 1
ATOM 1197 C C . ILE A 1 161 ? 8.493 -17.853 -0.426 1.00 87.31 161 ILE A C 1
ATOM 1199 O O . ILE A 1 161 ? 9.629 -18.134 -0.801 1.00 87.31 161 ILE A O 1
ATOM 1203 N N . LEU A 1 162 ? 7.403 -18.295 -1.057 1.00 89.19 162 LEU A N 1
ATOM 1204 C CA . LEU A 1 162 ? 7.455 -19.174 -2.228 1.00 89.19 162 LEU A CA 1
ATOM 1205 C C . LEU A 1 162 ? 8.180 -18.511 -3.401 1.00 89.19 162 LEU A C 1
ATOM 1207 O O . LEU A 1 162 ? 9.039 -19.123 -4.026 1.00 89.19 162 LEU A O 1
ATOM 1211 N N . GLU A 1 163 ? 7.901 -17.240 -3.660 1.00 84.44 163 GLU A N 1
ATOM 1212 C CA . GLU A 1 163 ? 8.594 -16.439 -4.661 1.00 84.44 163 GLU A CA 1
ATOM 1213 C C . GLU A 1 163 ? 10.102 -16.422 -4.406 1.00 84.44 163 GLU A C 1
ATOM 1215 O O . GLU A 1 163 ? 10.892 -16.668 -5.318 1.00 84.44 163 GLU A O 1
ATOM 1220 N N . ARG A 1 164 ? 10.516 -16.192 -3.154 1.00 84.81 164 ARG A N 1
ATOM 1221 C CA . ARG A 1 164 ? 11.935 -16.197 -2.793 1.00 84.81 164 ARG A CA 1
ATOM 1222 C C . ARG A 1 164 ? 12.620 -17.515 -3.137 1.00 84.81 164 ARG A C 1
ATOM 1224 O O . ARG A 1 164 ? 13.803 -17.489 -3.470 1.00 84.81 164 ARG A O 1
ATOM 1231 N N . LEU A 1 165 ? 11.909 -18.630 -3.006 1.00 88.06 165 LEU A N 1
ATOM 1232 C CA . LEU A 1 165 ? 12.446 -19.971 -3.210 1.00 88.06 165 LEU A CA 1
ATOM 1233 C C . LEU A 1 165 ? 12.418 -20.393 -4.683 1.00 88.06 165 LEU A C 1
ATOM 1235 O O . LEU A 1 165 ? 13.373 -21.009 -5.144 1.00 88.06 165 LEU A O 1
ATOM 1239 N N . PHE A 1 166 ? 11.360 -20.046 -5.421 1.00 89.38 166 PHE A N 1
ATOM 1240 C CA . PHE A 1 166 ? 11.082 -20.633 -6.737 1.00 89.38 166 PHE A CA 1
ATOM 1241 C C . PHE A 1 166 ? 11.151 -19.653 -7.911 1.00 89.38 166 PHE A C 1
ATOM 1243 O O . PHE A 1 166 ? 11.414 -20.071 -9.034 1.00 89.38 166 PHE A O 1
ATOM 1250 N N . VAL A 1 167 ? 10.919 -18.357 -7.696 1.00 86.94 167 VAL A N 1
ATOM 1251 C CA . VAL A 1 167 ? 10.856 -17.381 -8.794 1.00 86.94 167 VAL A CA 1
ATOM 1252 C C . VAL A 1 167 ? 12.244 -16.808 -9.033 1.00 86.94 167 VAL A C 1
ATOM 1254 O O . VAL A 1 167 ? 12.845 -16.262 -8.111 1.00 86.94 167 VAL A O 1
ATOM 1257 N N . THR A 1 168 ? 12.776 -16.901 -10.251 1.00 87.69 168 THR A N 1
ATOM 1258 C CA . THR A 1 168 ? 14.056 -16.276 -10.636 1.00 87.69 168 THR A CA 1
ATOM 1259 C C . THR A 1 168 ? 13.845 -14.838 -11.137 1.00 87.69 168 THR A C 1
ATOM 1261 O O . THR A 1 168 ? 12.737 -14.489 -11.551 1.00 87.69 168 THR A O 1
ATOM 1264 N N . PRO A 1 169 ? 14.871 -13.961 -11.122 1.00 85.50 169 PRO A N 1
ATOM 1265 C CA . PRO A 1 169 ? 14.745 -12.612 -11.686 1.00 85.50 169 PRO A CA 1
ATOM 1266 C C . PRO A 1 169 ? 14.287 -12.618 -13.153 1.00 85.50 169 PRO A C 1
ATOM 1268 O O . PRO A 1 169 ? 13.459 -11.802 -13.541 1.00 85.50 169 PRO A O 1
ATOM 1271 N N . GLN A 1 170 ? 14.755 -13.584 -13.947 1.00 87.38 170 GLN A N 1
ATOM 1272 C CA . GLN A 1 170 ? 14.390 -13.744 -15.355 1.00 87.38 170 GLN A CA 1
ATOM 1273 C C . GLN A 1 170 ? 12.888 -13.998 -15.526 1.00 87.38 170 GLN A C 1
ATOM 1275 O O . GLN A 1 170 ? 12.269 -13.408 -16.407 1.00 87.38 170 GLN A O 1
ATOM 1280 N N . MET A 1 171 ? 12.275 -14.805 -14.651 1.00 88.56 171 MET A N 1
ATOM 1281 C CA . MET A 1 171 ? 10.825 -15.035 -14.680 1.00 88.56 171 MET A CA 1
ATOM 1282 C C . MET A 1 171 ? 10.035 -13.738 -14.466 1.00 88.56 171 MET A C 1
ATOM 1284 O O . MET A 1 171 ? 9.006 -13.537 -15.105 1.00 88.56 171 MET A O 1
ATOM 1288 N N . LEU A 1 172 ? 10.522 -12.831 -13.612 1.00 86.50 172 LEU A N 1
ATOM 1289 C CA . LEU A 1 172 ? 9.882 -11.529 -13.393 1.00 86.50 172 LEU A CA 1
ATOM 1290 C C . LEU A 1 172 ? 10.035 -10.594 -14.590 1.00 86.50 172 LEU A C 1
ATOM 1292 O O . LEU A 1 172 ? 9.109 -9.851 -14.909 1.00 86.50 172 LEU A O 1
ATOM 1296 N N . VAL A 1 173 ? 11.180 -10.643 -15.272 1.00 87.12 173 VAL A N 1
ATOM 1297 C CA . VAL A 1 173 ? 11.372 -9.909 -16.527 1.00 87.12 173 VAL A CA 1
ATOM 1298 C C . VAL A 1 173 ? 10.377 -10.396 -17.580 1.00 87.12 173 VAL A C 1
ATOM 1300 O O . VAL A 1 173 ? 9.692 -9.568 -18.175 1.00 87.12 173 VAL A O 1
ATOM 1303 N N . VAL A 1 174 ? 10.223 -11.716 -17.739 1.00 86.81 174 VAL A N 1
ATOM 1304 C CA . VAL A 1 174 ? 9.257 -12.327 -18.675 1.00 86.81 174 VAL A CA 1
ATOM 1305 C C . VAL A 1 174 ? 7.810 -11.986 -18.308 1.00 86.81 174 VAL A C 1
ATOM 1307 O O . VAL A 1 174 ? 7.011 -11.686 -19.188 1.00 86.81 174 VAL A O 1
ATOM 1310 N N . LEU A 1 175 ? 7.477 -11.951 -17.014 1.00 86.50 175 LEU A N 1
ATOM 1311 C CA . LEU A 1 175 ? 6.172 -11.485 -16.526 1.00 86.50 175 LEU A CA 1
ATOM 1312 C C . LEU A 1 175 ? 5.892 -10.012 -16.889 1.00 86.50 175 LEU A C 1
ATOM 1314 O O . LEU A 1 175 ? 4.743 -9.578 -16.870 1.00 86.50 175 LEU A O 1
ATOM 1318 N N . GLY A 1 176 ? 6.933 -9.243 -17.219 1.00 86.25 176 GLY A N 1
ATOM 1319 C CA . GLY A 1 176 ? 6.850 -7.828 -17.565 1.00 86.25 176 GLY A CA 1
ATOM 1320 C C . GLY A 1 176 ? 7.103 -6.874 -16.410 1.00 86.25 176 GLY A C 1
ATOM 1321 O O . GLY A 1 176 ? 6.834 -5.682 -16.546 1.00 86.25 176 GLY A O 1
ATOM 1322 N N . ALA A 1 177 ? 7.636 -7.355 -15.285 1.00 86.12 177 ALA A N 1
ATOM 1323 C CA . ALA A 1 177 ? 7.930 -6.516 -14.128 1.00 86.12 177 ALA A CA 1
ATOM 1324 C C . ALA A 1 177 ? 8.893 -5.369 -14.470 1.00 86.12 177 ALA A C 1
ATOM 1326 O O . ALA A 1 177 ? 8.673 -4.242 -14.036 1.00 86.12 177 ALA A O 1
ATOM 1327 N N . ALA A 1 178 ? 9.926 -5.631 -15.277 1.00 87.31 178 ALA A N 1
ATOM 1328 C CA . ALA A 1 178 ? 10.892 -4.611 -15.689 1.00 87.31 178 ALA A CA 1
ATOM 1329 C C . ALA A 1 178 ? 10.220 -3.485 -16.495 1.00 87.31 178 ALA A C 1
ATOM 1331 O O . ALA A 1 178 ? 10.325 -2.314 -16.132 1.00 87.31 178 ALA A O 1
ATOM 1332 N N . ARG A 1 179 ? 9.439 -3.844 -17.523 1.00 86.81 179 ARG A N 1
ATOM 1333 C CA . ARG A 1 179 ? 8.677 -2.881 -18.337 1.00 86.81 179 ARG A CA 1
ATOM 1334 C C . ARG A 1 179 ? 7.649 -2.121 -17.505 1.00 86.81 179 ARG A C 1
ATOM 1336 O O . ARG A 1 179 ? 7.536 -0.907 -17.624 1.00 86.81 179 ARG A O 1
ATOM 1343 N N . TYR A 1 180 ? 6.942 -2.809 -16.611 1.00 87.06 180 TYR A N 1
ATOM 1344 C CA . TYR A 1 180 ? 6.017 -2.171 -15.677 1.00 87.06 180 TYR A CA 1
ATOM 1345 C C . TYR A 1 180 ? 6.722 -1.122 -14.797 1.00 87.06 180 TYR A C 1
ATOM 1347 O O . TYR A 1 180 ? 6.246 0.005 -14.671 1.00 87.06 180 TYR A O 1
ATOM 1355 N N . MET A 1 181 ? 7.879 -1.441 -14.218 1.00 84.38 181 MET A N 1
ATOM 1356 C CA . MET A 1 181 ? 8.592 -0.484 -13.369 1.00 84.38 181 MET A CA 1
ATOM 1357 C C . MET A 1 181 ? 9.130 0.707 -14.164 1.00 84.38 181 MET A C 1
ATOM 1359 O O . MET A 1 181 ? 8.966 1.850 -13.741 1.00 84.38 181 MET A O 1
ATOM 1363 N N . GLN A 1 182 ? 9.741 0.459 -15.320 1.00 85.75 182 GLN A N 1
ATOM 1364 C CA . GLN A 1 182 ? 10.408 1.498 -16.101 1.00 85.75 182 GLN A CA 1
ATOM 1365 C C . GLN A 1 182 ? 9.426 2.380 -16.873 1.00 85.75 182 GLN A C 1
ATOM 1367 O O . GLN A 1 182 ? 9.507 3.602 -16.788 1.00 85.75 182 GLN A O 1
ATOM 1372 N N . GLU A 1 183 ? 8.491 1.769 -17.601 1.00 85.94 183 GLU A N 1
ATOM 1373 C CA . GLU A 1 183 ? 7.604 2.461 -18.542 1.00 85.94 183 GLU A CA 1
ATOM 1374 C C . GLU A 1 183 ? 6.264 2.831 -17.892 1.00 85.94 183 GLU A C 1
ATOM 1376 O O . GLU A 1 183 ? 5.772 3.947 -18.064 1.00 85.94 183 GLU A O 1
ATOM 1381 N N . PHE A 1 184 ? 5.658 1.915 -17.123 1.00 85.19 184 PHE A N 1
ATOM 1382 C CA . PHE A 1 184 ? 4.334 2.156 -16.539 1.00 85.19 184 PHE A CA 1
ATOM 1383 C C . PHE A 1 184 ? 4.407 3.053 -15.296 1.00 85.19 184 PHE A C 1
ATOM 1385 O O . PHE A 1 184 ? 3.671 4.043 -15.221 1.00 85.19 184 PHE A O 1
ATOM 1392 N N . LEU A 1 185 ? 5.294 2.733 -14.344 1.00 80.56 185 LEU A N 1
ATOM 1393 C CA . LEU A 1 185 ? 5.513 3.538 -13.136 1.00 80.56 185 LEU A CA 1
ATOM 1394 C C . LEU A 1 185 ? 6.517 4.684 -13.323 1.00 80.56 185 LEU A C 1
ATOM 1396 O O . LEU A 1 185 ? 6.577 5.565 -12.469 1.00 80.56 185 LEU A O 1
ATOM 1400 N N . GLY A 1 186 ? 7.296 4.695 -14.408 1.00 81.06 186 GLY A N 1
ATOM 1401 C CA . GLY A 1 186 ? 8.290 5.743 -14.655 1.00 81.06 186 GLY A CA 1
ATOM 1402 C C . GLY A 1 186 ? 9.518 5.670 -13.740 1.00 81.06 186 GLY A C 1
ATOM 1403 O O . GLY A 1 186 ? 10.222 6.662 -13.572 1.00 81.06 186 GLY A O 1
ATOM 1404 N N . LEU A 1 187 ? 9.798 4.513 -13.133 1.00 79.44 187 LEU A N 1
ATOM 1405 C CA . LEU A 1 187 ? 10.887 4.318 -12.168 1.00 79.44 187 LEU A CA 1
ATOM 1406 C C . LEU A 1 187 ? 12.216 3.924 -12.826 1.00 79.44 187 LEU A C 1
ATOM 1408 O O . LEU A 1 187 ? 13.070 3.332 -12.172 1.00 79.44 187 LEU A O 1
ATOM 1412 N N . ALA A 1 188 ? 12.427 4.285 -14.094 1.00 82.50 188 ALA A N 1
ATOM 1413 C CA . ALA A 1 188 ? 13.621 3.910 -14.852 1.00 82.50 188 ALA A CA 1
ATOM 1414 C C . ALA A 1 188 ? 14.939 4.338 -14.184 1.00 82.50 188 ALA A C 1
ATOM 1416 O O . ALA A 1 188 ? 15.959 3.687 -14.371 1.00 82.50 188 ALA A O 1
ATOM 1417 N N . VAL A 1 189 ? 14.939 5.416 -13.387 1.00 80.62 189 VAL A N 1
ATOM 1418 C CA . VAL A 1 189 ? 16.114 5.850 -12.607 1.00 80.62 189 VAL A CA 1
ATOM 1419 C C . VAL A 1 189 ? 16.473 4.836 -11.516 1.00 80.62 189 VAL A C 1
ATOM 1421 O O . VAL A 1 189 ? 17.648 4.555 -11.314 1.00 80.62 189 VAL A O 1
ATOM 1424 N N . GLY A 1 190 ? 15.470 4.267 -10.843 1.00 77.38 190 GLY A N 1
ATOM 1425 C CA . GLY A 1 190 ? 15.640 3.310 -9.746 1.00 77.38 190 GLY A CA 1
ATOM 1426 C C . GLY A 1 190 ? 15.850 1.861 -10.190 1.00 77.38 190 GLY A C 1
ATOM 1427 O O . GLY A 1 190 ? 15.754 0.964 -9.353 1.00 77.38 190 GLY A O 1
ATOM 1428 N N . THR A 1 191 ? 16.064 1.629 -11.489 1.00 84.62 191 THR A N 1
ATOM 1429 C CA . THR A 1 191 ? 16.360 0.316 -12.086 1.00 84.62 191 THR A CA 1
ATOM 1430 C C . THR A 1 191 ? 17.678 0.309 -12.871 1.00 84.62 191 THR A C 1
ATOM 1432 O O . THR A 1 191 ? 18.017 -0.706 -13.475 1.00 84.62 191 THR A O 1
ATOM 1435 N N . ARG A 1 192 ? 18.395 1.444 -12.962 1.00 82.56 192 ARG A N 1
ATOM 1436 C CA . ARG A 1 192 ? 19.544 1.601 -13.882 1.00 82.56 192 ARG A CA 1
ATOM 1437 C C . ARG A 1 192 ? 20.743 0.754 -13.495 1.00 82.56 192 ARG A C 1
ATOM 1439 O O . ARG A 1 192 ? 21.497 0.353 -14.373 1.00 82.56 192 ARG A O 1
ATOM 1446 N N . SER A 1 193 ? 20.944 0.523 -12.199 1.00 81.25 193 SER A N 1
ATOM 1447 C CA . SER A 1 193 ? 22.078 -0.276 -11.732 1.00 81.25 193 SER A CA 1
ATOM 1448 C C . SER A 1 193 ? 21.811 -1.779 -11.836 1.00 81.25 193 SER A C 1
ATOM 1450 O O . SER A 1 193 ? 22.693 -2.590 -11.550 1.00 81.25 193 SER A O 1
ATOM 1452 N N . ASN A 1 194 ? 20.614 -2.165 -12.291 1.00 82.12 194 ASN A N 1
ATOM 1453 C CA . ASN A 1 194 ? 20.212 -3.547 -12.416 1.00 82.12 194 ASN A CA 1
ATOM 1454 C C . ASN A 1 194 ? 20.217 -4.058 -13.868 1.00 82.12 194 ASN A C 1
ATOM 1456 O O . ASN A 1 194 ? 19.434 -3.572 -14.686 1.00 82.12 194 ASN A O 1
ATOM 1460 N N . PRO A 1 195 ? 20.979 -5.120 -14.192 1.00 82.94 195 PRO A N 1
ATOM 1461 C CA . PRO A 1 195 ? 21.034 -5.651 -15.556 1.00 82.94 195 PRO A CA 1
ATOM 1462 C C . PRO A 1 195 ? 19.712 -6.280 -16.024 1.00 82.94 195 PRO A C 1
ATOM 1464 O O . PRO A 1 195 ? 19.484 -6.404 -17.221 1.00 82.94 195 PRO A O 1
ATOM 1467 N N . TYR A 1 196 ? 18.820 -6.660 -15.103 1.00 82.50 196 TYR A N 1
ATOM 1468 C CA . TYR A 1 196 ? 17.494 -7.189 -15.434 1.00 82.50 196 TYR A CA 1
ATOM 1469 C C . TYR A 1 196 ? 16.442 -6.087 -15.601 1.00 82.50 196 TYR A C 1
ATOM 1471 O O . TYR A 1 196 ? 15.278 -6.388 -15.860 1.00 82.50 196 TYR A O 1
ATOM 1479 N N . GLY A 1 197 ? 16.807 -4.817 -15.392 1.00 83.31 197 GLY A N 1
ATOM 1480 C CA . GLY A 1 197 ? 15.857 -3.709 -15.412 1.00 83.31 197 GLY A CA 1
ATOM 1481 C C . GLY A 1 197 ? 14.816 -3.761 -14.286 1.00 83.31 197 GLY A C 1
ATOM 1482 O O . GLY A 1 197 ? 13.784 -3.092 -14.366 1.00 83.31 197 GLY A O 1
ATOM 1483 N N . LEU A 1 198 ? 15.065 -4.578 -13.260 1.00 85.19 198 LEU A N 1
ATOM 1484 C CA . LEU A 1 198 ? 14.264 -4.669 -12.043 1.00 85.19 198 LEU A CA 1
ATOM 1485 C C . LEU A 1 198 ? 14.695 -3.579 -11.046 1.00 85.19 198 LEU A C 1
ATOM 1487 O O . LEU A 1 198 ? 15.798 -3.051 -11.168 1.00 85.19 198 LEU A O 1
ATOM 1491 N N . PRO A 1 199 ? 13.862 -3.233 -10.049 1.00 82.75 199 PRO A N 1
ATOM 1492 C CA . PRO A 1 199 ? 14.219 -2.229 -9.051 1.00 82.75 199 PRO A CA 1
ATOM 1493 C C . PRO A 1 199 ? 15.513 -2.565 -8.320 1.00 82.75 199 PRO A C 1
ATOM 1495 O O . PRO A 1 199 ? 15.688 -3.680 -7.828 1.00 82.75 199 PRO A O 1
ATOM 1498 N N . ASP A 1 200 ? 16.370 -1.567 -8.149 1.00 79.25 200 ASP A N 1
ATOM 1499 C CA . ASP A 1 200 ? 17.651 -1.710 -7.456 1.00 79.25 200 ASP A CA 1
ATOM 1500 C C . ASP A 1 200 ? 17.445 -2.184 -6.006 1.00 79.25 200 ASP A C 1
ATOM 1502 O O . ASP A 1 200 ? 18.214 -2.977 -5.461 1.00 79.25 200 ASP A O 1
ATOM 1506 N N . ASN A 1 201 ? 16.323 -1.782 -5.397 1.00 77.75 201 ASN A N 1
ATOM 1507 C CA . ASN A 1 201 ? 15.945 -2.189 -4.047 1.00 77.75 201 ASN A CA 1
ATOM 1508 C C . ASN A 1 201 ? 15.495 -3.650 -3.917 1.00 77.75 201 ASN A C 1
ATOM 1510 O O . ASN A 1 201 ? 15.167 -4.069 -2.812 1.00 77.75 201 ASN A O 1
ATOM 1514 N N . TYR A 1 202 ? 15.488 -4.423 -5.000 1.00 78.38 202 TYR A N 1
ATOM 1515 C CA . TYR A 1 202 ? 15.234 -5.860 -4.981 1.00 78.38 202 TYR A CA 1
ATOM 1516 C C . TYR A 1 202 ? 16.456 -6.659 -4.483 1.00 78.38 202 TYR A C 1
ATOM 1518 O O . TYR A 1 202 ? 16.334 -7.824 -4.102 1.00 78.38 202 TYR A O 1
ATOM 1526 N N . TRP A 1 203 ? 17.622 -6.016 -4.377 1.00 81.81 203 TRP A N 1
ATOM 1527 C CA . TRP A 1 203 ? 18.826 -6.578 -3.770 1.00 81.81 203 TRP A CA 1
ATOM 1528 C C . TRP A 1 203 ? 19.286 -5.754 -2.564 1.00 81.81 203 TRP A C 1
ATOM 1530 O O . TRP A 1 203 ? 18.904 -4.603 -2.357 1.00 81.81 203 TRP A O 1
ATOM 1540 N N . THR A 1 204 ? 20.078 -6.372 -1.693 1.00 82.00 204 THR A N 1
ATOM 1541 C CA . THR A 1 204 ? 20.792 -5.689 -0.613 1.00 82.00 204 THR A CA 1
ATOM 1542 C C . THR A 1 204 ? 22.170 -6.269 -0.439 1.00 82.00 204 THR A C 1
ATOM 1544 O O . THR A 1 204 ? 22.322 -7.486 -0.442 1.00 82.00 204 THR A O 1
ATOM 1547 N N . SER A 1 205 ? 23.148 -5.410 -0.194 1.00 82.38 205 SER A N 1
ATOM 1548 C CA . SER A 1 205 ? 24.469 -5.853 0.237 1.00 82.38 205 SER A CA 1
ATOM 1549 C C . SER A 1 205 ? 24.442 -6.156 1.737 1.00 82.38 205 SER A C 1
ATOM 1551 O O . SER A 1 205 ? 23.930 -5.362 2.535 1.00 82.38 205 SER A O 1
ATOM 1553 N N . ILE A 1 206 ? 24.938 -7.331 2.119 1.00 82.50 206 ILE A N 1
ATOM 1554 C CA . ILE A 1 206 ? 25.189 -7.739 3.505 1.00 82.50 206 ILE A CA 1
ATOM 1555 C C . ILE A 1 206 ? 26.643 -8.204 3.555 1.00 82.50 206 ILE A C 1
ATOM 1557 O O . ILE A 1 206 ? 26.957 -9.295 3.082 1.00 82.50 206 ILE A O 1
ATOM 1561 N N . GLY A 1 207 ? 27.523 -7.352 4.088 1.00 85.81 207 GLY A N 1
ATOM 1562 C CA . GLY A 1 207 ? 28.965 -7.516 3.887 1.00 85.81 207 GLY A CA 1
ATOM 1563 C C . GLY A 1 207 ? 29.288 -7.478 2.392 1.00 85.81 207 GLY A C 1
ATOM 1564 O O . GLY A 1 207 ? 28.742 -6.638 1.674 1.00 85.81 207 GLY A O 1
ATOM 1565 N N . ASP A 1 208 ? 30.075 -8.447 1.933 1.00 86.56 208 ASP A N 1
ATOM 1566 C CA . ASP A 1 208 ? 30.492 -8.582 0.530 1.00 86.56 208 ASP A CA 1
ATOM 1567 C C . ASP A 1 208 ? 29.499 -9.382 -0.334 1.00 86.56 208 ASP A C 1
ATOM 1569 O O . ASP A 1 208 ? 29.720 -9.601 -1.525 1.00 86.56 208 ASP A O 1
ATOM 1573 N N . HIS A 1 209 ? 28.379 -9.831 0.243 1.00 82.25 209 HIS A N 1
ATOM 1574 C CA . HIS A 1 209 ? 27.381 -10.627 -0.466 1.00 82.25 209 HIS A CA 1
ATOM 1575 C C . HIS A 1 209 ? 26.162 -9.799 -0.863 1.00 82.25 209 HIS A C 1
ATOM 1577 O O . HIS A 1 209 ? 25.566 -9.087 -0.050 1.00 82.25 209 HIS A O 1
ATOM 1583 N N . VAL A 1 210 ? 25.723 -9.970 -2.109 1.00 81.94 210 VAL A N 1
ATOM 1584 C CA . VAL A 1 210 ? 24.463 -9.409 -2.596 1.00 81.94 210 VAL A CA 1
ATOM 1585 C C . VAL A 1 210 ? 23.346 -10.422 -2.364 1.00 81.94 210 VAL A C 1
ATOM 1587 O O . VAL A 1 210 ? 23.307 -11.494 -2.964 1.00 81.94 210 VAL A O 1
ATOM 1590 N N . VAL A 1 211 ? 22.407 -10.070 -1.492 1.00 83.38 211 VAL A N 1
ATOM 1591 C CA . VAL A 1 211 ? 21.268 -10.909 -1.126 1.00 83.38 211 VAL A CA 1
ATOM 1592 C C . VAL A 1 211 ? 20.005 -10.376 -1.781 1.00 83.38 211 VAL A C 1
ATOM 1594 O O . VAL A 1 211 ? 19.655 -9.200 -1.664 1.00 83.38 211 VAL A O 1
ATOM 1597 N N . ARG A 1 212 ? 19.281 -11.270 -2.450 1.00 82.88 212 ARG A N 1
ATOM 1598 C CA . ARG A 1 212 ? 17.977 -10.965 -3.032 1.00 82.88 212 ARG A CA 1
ATOM 1599 C C . ARG A 1 212 ? 16.920 -10.789 -1.940 1.00 82.88 212 ARG A C 1
ATOM 1601 O O . ARG A 1 212 ? 16.749 -11.662 -1.084 1.00 82.88 212 ARG A O 1
ATOM 1608 N N . ARG A 1 213 ? 16.195 -9.674 -1.990 1.00 81.12 213 ARG A N 1
ATOM 1609 C CA . ARG A 1 213 ? 15.026 -9.398 -1.149 1.00 81.12 213 ARG A CA 1
ATOM 1610 C C . ARG A 1 213 ? 13.778 -9.981 -1.796 1.00 81.12 213 ARG A C 1
ATOM 1612 O O . ARG A 1 213 ? 13.739 -10.211 -3.000 1.00 81.12 213 ARG A O 1
ATOM 1619 N N . VAL A 1 214 ? 12.745 -10.198 -0.995 1.00 71.31 214 VAL A N 1
ATOM 1620 C CA . VAL A 1 214 ? 11.424 -10.550 -1.527 1.00 71.31 214 VAL A CA 1
ATOM 1621 C C . VAL A 1 214 ? 10.726 -9.304 -2.046 1.00 71.31 214 VAL A C 1
ATOM 1623 O O . VAL A 1 214 ? 10.724 -8.283 -1.349 1.00 71.31 214 VAL A O 1
ATOM 1626 N N . GLY A 1 215 ? 10.138 -9.373 -3.243 1.00 60.59 215 GLY A N 1
ATOM 1627 C CA . GLY A 1 215 ? 9.529 -8.190 -3.839 1.00 60.59 215 GLY A CA 1
ATOM 1628 C C . GLY A 1 215 ? 8.349 -8.410 -4.777 1.00 60.59 215 GLY A C 1
ATOM 1629 O O . GLY A 1 215 ? 7.595 -7.463 -4.929 1.00 60.59 215 GLY A O 1
ATOM 1630 N N . SER A 1 216 ? 8.122 -9.571 -5.391 1.00 54.34 216 SER A N 1
ATOM 1631 C CA . SER A 1 216 ? 7.247 -9.686 -6.570 1.00 54.34 216 SER A CA 1
ATOM 1632 C C . SER A 1 216 ? 5.756 -9.501 -6.309 1.00 54.34 216 SER A C 1
ATOM 1634 O O . SER A 1 216 ? 5.097 -8.921 -7.169 1.00 54.34 216 SER A O 1
ATOM 1636 N N . THR A 1 217 ? 5.217 -9.847 -5.130 1.00 50.22 217 THR A N 1
ATOM 1637 C CA . THR A 1 217 ? 3.791 -9.576 -4.843 1.00 50.22 217 THR A CA 1
ATOM 1638 C C . THR A 1 217 ? 3.467 -8.075 -4.912 1.00 50.22 217 THR A C 1
ATOM 1640 O O . THR A 1 217 ? 2.330 -7.700 -5.176 1.00 50.22 217 THR A O 1
ATOM 1643 N N . TYR A 1 218 ? 4.476 -7.206 -4.753 1.00 54.00 218 TYR A N 1
ATOM 1644 C CA . TYR A 1 218 ? 4.348 -5.748 -4.866 1.00 54.00 218 TYR A CA 1
ATOM 1645 C C . TYR A 1 218 ? 5.432 -5.106 -5.753 1.00 54.00 218 TYR A C 1
ATOM 1647 O O . TYR A 1 218 ? 5.675 -3.903 -5.676 1.00 54.00 218 TYR A O 1
ATOM 1655 N N . LEU A 1 219 ? 6.100 -5.924 -6.572 1.00 53.38 219 LEU A N 1
ATOM 1656 C CA . LEU A 1 219 ? 7.289 -5.670 -7.401 1.00 53.38 219 LEU A CA 1
ATOM 1657 C C . LEU A 1 219 ? 8.471 -4.917 -6.756 1.00 53.38 219 LEU A C 1
ATOM 1659 O O . LEU A 1 219 ? 9.493 -4.723 -7.406 1.00 53.38 219 LEU A O 1
ATOM 1663 N N . SER A 1 220 ? 8.406 -4.539 -5.480 1.00 58.66 220 SER A N 1
ATOM 1664 C CA . SER A 1 220 ? 9.505 -3.897 -4.766 1.00 58.66 220 SER A CA 1
ATOM 1665 C C . SER A 1 220 ? 9.401 -4.099 -3.253 1.00 58.66 220 SER A C 1
ATOM 1667 O O . SER A 1 220 ? 8.333 -3.993 -2.645 1.00 58.66 220 SER A O 1
ATOM 1669 N N . SER A 1 221 ? 10.551 -4.381 -2.632 1.00 52.53 221 SER A N 1
ATOM 1670 C CA . SER A 1 221 ? 10.632 -4.783 -1.223 1.00 52.53 221 SER A CA 1
ATOM 1671 C C . SER A 1 221 ? 10.200 -3.673 -0.258 1.00 52.53 221 SER A C 1
ATOM 1673 O O . SER A 1 221 ? 9.661 -3.958 0.810 1.00 52.53 221 SER A O 1
ATOM 1675 N N . LEU A 1 222 ? 10.421 -2.405 -0.628 1.00 59.59 222 LEU A N 1
ATOM 1676 C CA . LEU A 1 222 ? 10.037 -1.248 0.183 1.00 59.59 222 LEU A CA 1
ATOM 1677 C C . LEU A 1 222 ? 8.512 -1.117 0.242 1.00 59.59 222 LEU A C 1
ATOM 1679 O O . LEU A 1 222 ? 7.941 -0.994 1.325 1.00 59.59 222 LEU A O 1
ATOM 1683 N N . TYR A 1 223 ? 7.853 -1.218 -0.914 1.00 68.38 223 TYR A N 1
ATOM 1684 C CA . TYR A 1 223 ? 6.397 -1.138 -1.003 1.00 68.38 223 TYR A CA 1
ATOM 1685 C C . TYR A 1 223 ? 5.695 -2.388 -0.479 1.00 68.38 223 TYR A C 1
ATOM 1687 O O . TYR A 1 223 ? 4.520 -2.296 -0.162 1.00 68.38 223 TYR A O 1
ATOM 1695 N N . PHE A 1 224 ? 6.385 -3.526 -0.348 1.00 70.81 224 PHE A N 1
ATOM 1696 C CA . PHE A 1 224 ? 5.861 -4.703 0.351 1.00 70.81 224 PHE A CA 1
ATOM 1697 C C . PHE A 1 224 ? 5.990 -4.591 1.877 1.00 70.81 224 PHE A C 1
ATOM 1699 O O . PHE A 1 224 ? 5.081 -4.980 2.608 1.00 70.81 224 PHE A O 1
ATOM 1706 N N . ALA A 1 225 ? 7.087 -4.015 2.376 1.00 68.88 225 ALA A N 1
ATOM 1707 C CA . ALA A 1 225 ? 7.303 -3.839 3.808 1.00 68.88 225 ALA A CA 1
ATOM 1708 C C . ALA A 1 225 ? 6.333 -2.818 4.432 1.00 68.88 225 ALA A C 1
ATOM 1710 O O . ALA A 1 225 ? 5.825 -3.036 5.528 1.00 68.88 225 ALA A O 1
ATOM 1711 N N . VAL A 1 226 ? 6.046 -1.713 3.736 1.00 70.06 226 VAL A N 1
ATOM 1712 C CA . VAL A 1 226 ? 5.125 -0.657 4.204 1.00 70.06 226 VAL A CA 1
ATOM 1713 C C . VAL A 1 226 ? 3.718 -1.185 4.556 1.00 70.06 226 VAL A C 1
ATOM 1715 O O . VAL A 1 226 ? 3.227 -0.842 5.630 1.00 70.06 226 VAL A O 1
ATOM 1718 N N . PRO A 1 227 ? 3.073 -2.059 3.759 1.00 75.25 227 PRO A N 1
ATOM 1719 C CA . PRO A 1 227 ? 1.834 -2.747 4.113 1.00 75.25 227 PRO A CA 1
ATOM 1720 C C . PRO A 1 227 ? 1.848 -3.441 5.476 1.00 75.25 227 PRO A C 1
ATOM 1722 O O . PRO A 1 227 ? 0.807 -3.493 6.134 1.00 75.25 227 PRO A O 1
ATOM 1725 N N . PHE A 1 228 ? 2.999 -3.930 5.956 1.00 80.69 228 PHE A N 1
ATOM 1726 C CA . PHE A 1 228 ? 3.082 -4.530 7.290 1.00 80.69 228 PHE A CA 1
ATOM 1727 C C . PHE A 1 228 ? 2.856 -3.521 8.419 1.00 80.69 228 PHE A C 1
ATOM 1729 O O . PHE A 1 228 ? 2.409 -3.939 9.483 1.00 80.69 228 PHE A O 1
ATOM 1736 N N . LEU A 1 229 ? 3.019 -2.213 8.187 1.00 80.12 229 LEU A N 1
ATOM 1737 C CA . LEU A 1 229 ? 2.613 -1.178 9.149 1.00 80.12 229 LEU A CA 1
ATOM 1738 C C . LEU A 1 229 ? 1.098 -1.165 9.394 1.00 80.12 229 LEU A C 1
ATOM 1740 O O . LEU A 1 229 ? 0.654 -0.682 10.430 1.00 80.12 229 LEU A O 1
ATOM 1744 N N . LEU A 1 230 ? 0.301 -1.698 8.463 1.00 82.12 230 LEU A N 1
ATOM 1745 C CA . LEU A 1 230 ? -1.138 -1.897 8.634 1.00 82.12 230 LEU A CA 1
ATOM 1746 C C . LEU A 1 230 ? -1.450 -3.336 9.068 1.00 82.12 230 LEU A C 1
ATOM 1748 O O . LEU A 1 230 ? -2.204 -3.563 10.018 1.00 82.12 230 LEU A O 1
ATOM 1752 N N . ILE A 1 231 ? -0.859 -4.313 8.375 1.00 87.06 231 ILE A N 1
ATOM 1753 C CA . ILE A 1 231 ? -1.167 -5.735 8.552 1.00 87.06 231 ILE A CA 1
ATOM 1754 C C . ILE A 1 231 ? -0.703 -6.237 9.920 1.00 87.06 231 ILE A C 1
ATOM 1756 O O . ILE A 1 231 ? -1.472 -6.940 10.569 1.00 87.06 231 ILE A O 1
ATOM 1760 N N . LEU A 1 232 ? 0.497 -5.884 10.405 1.00 86.81 232 LEU A N 1
ATOM 1761 C CA . LEU A 1 232 ? 0.977 -6.384 11.701 1.00 86.81 232 LEU A CA 1
ATOM 1762 C C . LEU A 1 232 ? 0.162 -5.860 12.881 1.00 86.81 232 LEU A C 1
ATOM 1764 O O . LEU A 1 232 ? -0.205 -6.684 13.718 1.00 86.81 232 LEU A O 1
ATOM 1768 N N . PRO A 1 233 ? -0.188 -4.565 12.980 1.00 83.75 233 PRO A N 1
ATOM 1769 C CA . PRO A 1 233 ? -1.112 -4.101 14.010 1.00 83.75 233 PRO A CA 1
ATOM 1770 C C . PRO A 1 233 ? -2.466 -4.814 13.962 1.00 83.75 233 PRO A C 1
ATOM 1772 O O . PRO A 1 233 ? -2.928 -5.302 14.993 1.00 83.75 233 PRO A O 1
ATOM 1775 N N . ALA A 1 234 ? -3.071 -4.959 12.777 1.00 84.50 234 ALA A N 1
ATOM 1776 C CA . ALA A 1 234 ? -4.343 -5.667 12.616 1.00 84.50 234 ALA A CA 1
ATOM 1777 C C . ALA A 1 234 ? -4.237 -7.149 13.024 1.00 84.50 234 ALA A C 1
ATOM 1779 O O . ALA A 1 234 ? -5.068 -7.659 13.780 1.00 84.50 234 ALA A O 1
ATOM 1780 N N . ALA A 1 235 ? -3.172 -7.819 12.583 1.00 86.62 235 ALA A N 1
ATOM 1781 C CA . ALA A 1 235 ? -2.841 -9.195 12.926 1.00 86.62 235 ALA A CA 1
ATOM 1782 C C . ALA A 1 235 ? -2.628 -9.367 14.427 1.00 86.62 235 ALA A C 1
ATOM 1784 O O . ALA A 1 235 ? -3.135 -10.315 15.017 1.00 86.62 235 ALA A O 1
ATOM 1785 N N . THR A 1 236 ? -1.918 -8.427 15.044 1.00 86.94 236 THR A N 1
ATOM 1786 C CA . THR A 1 236 ? -1.651 -8.387 16.477 1.00 86.94 236 THR A CA 1
ATOM 1787 C C . THR A 1 236 ? -2.956 -8.229 17.244 1.00 86.94 236 THR A C 1
ATOM 1789 O O . THR A 1 236 ? -3.259 -9.041 18.107 1.00 86.94 236 THR A O 1
ATOM 1792 N N . LEU A 1 237 ? -3.787 -7.241 16.912 1.00 84.44 237 LEU A N 1
ATOM 1793 C CA . LEU A 1 237 ? -5.085 -7.053 17.566 1.00 84.44 237 LEU A CA 1
ATOM 1794 C C . LEU A 1 237 ? -5.969 -8.300 17.448 1.00 84.44 237 LEU A C 1
ATOM 1796 O O . LEU A 1 237 ? -6.576 -8.720 18.432 1.00 84.44 237 LEU A O 1
ATOM 1800 N N . TRP A 1 238 ? -5.978 -8.951 16.283 1.00 83.25 238 TRP A N 1
ATOM 1801 C CA . TRP A 1 238 ? -6.676 -10.220 16.105 1.00 83.25 238 TRP A CA 1
ATOM 1802 C C . TRP A 1 238 ? -6.037 -11.373 16.904 1.00 83.25 238 TRP A C 1
ATOM 1804 O O . TRP A 1 238 ? -6.765 -12.204 17.455 1.00 83.25 238 TRP A O 1
ATOM 1814 N N . LEU A 1 239 ? -4.700 -11.397 17.032 1.00 83.44 239 LEU A N 1
ATOM 1815 C CA . LEU A 1 239 ? -3.926 -12.369 17.819 1.00 83.44 239 LEU A CA 1
ATOM 1816 C C . LEU A 1 239 ? -4.331 -12.419 19.279 1.00 83.44 239 LEU A C 1
ATOM 1818 O O . LEU A 1 239 ? -4.452 -13.507 19.840 1.00 83.44 239 LEU A O 1
ATOM 1822 N N . PHE A 1 240 ? -4.610 -11.254 19.845 1.00 80.31 240 PHE A N 1
ATOM 1823 C CA . PHE A 1 240 ? -4.954 -11.111 21.252 1.00 80.31 240 PHE A CA 1
ATOM 1824 C C . PHE A 1 240 ? -6.449 -10.896 21.496 1.00 80.31 240 PHE A C 1
ATOM 1826 O O . PHE A 1 240 ? -6.851 -10.645 22.629 1.00 80.31 240 PHE A O 1
ATOM 1833 N N . SER A 1 241 ? -7.282 -11.016 20.459 1.00 78.12 241 SER A N 1
ATOM 1834 C CA . SER A 1 241 ? -8.734 -10.974 20.618 1.00 78.12 241 SER A CA 1
ATOM 1835 C C . SER A 1 241 ? -9.259 -12.282 21.226 1.00 78.12 241 SER A C 1
ATOM 1837 O O . SER A 1 241 ? -8.888 -13.377 20.799 1.00 78.12 241 SER A O 1
ATOM 1839 N N . SER A 1 242 ? -10.173 -12.176 22.195 1.00 63.12 242 SER A N 1
ATOM 1840 C CA . SER A 1 242 ? -10.854 -13.322 22.825 1.00 63.12 242 SER A CA 1
ATOM 1841 C C . SER A 1 242 ? -11.790 -14.072 21.867 1.00 63.12 242 SER A C 1
ATOM 1843 O O . SER A 1 242 ? -12.142 -15.220 22.110 1.00 63.12 242 SER A O 1
ATOM 1845 N N . ALA A 1 243 ? -12.153 -13.458 20.737 1.00 64.75 243 ALA A N 1
ATOM 1846 C CA . ALA A 1 243 ? -13.046 -14.016 19.719 1.00 64.75 243 ALA A CA 1
ATOM 1847 C C . ALA A 1 243 ? -12.406 -15.118 18.846 1.00 64.75 243 ALA A C 1
ATOM 1849 O O . ALA A 1 243 ? -12.986 -15.554 17.844 1.00 64.75 243 ALA A O 1
ATOM 1850 N N . ARG A 1 244 ? -11.189 -15.562 19.171 1.00 66.94 244 ARG A N 1
ATOM 1851 C CA . ARG A 1 244 ? -10.447 -16.534 18.372 1.00 66.94 244 ARG A CA 1
ATOM 1852 C C . ARG A 1 244 ? -10.814 -17.973 18.734 1.00 66.94 244 ARG A C 1
ATOM 1854 O O . ARG A 1 244 ? -10.606 -18.415 19.854 1.00 66.94 244 ARG A O 1
ATOM 1861 N N . ARG A 1 245 ? -11.225 -18.746 17.724 1.00 66.25 245 ARG A N 1
ATOM 1862 C CA . ARG A 1 245 ? -11.552 -20.178 17.872 1.00 66.25 245 ARG A CA 1
ATOM 1863 C C . ARG A 1 245 ? -10.352 -21.134 17.779 1.00 66.25 245 ARG A C 1
ATOM 1865 O O . ARG A 1 245 ? -10.439 -22.242 18.286 1.00 66.25 245 ARG A O 1
ATOM 1872 N N . ARG A 1 246 ? -9.254 -20.751 17.108 1.00 81.19 246 ARG A N 1
ATOM 1873 C CA . ARG A 1 246 ? -8.072 -21.616 16.880 1.00 81.19 246 ARG A CA 1
ATOM 1874 C C . ARG A 1 246 ? -6.758 -20.871 17.176 1.00 81.19 246 ARG A C 1
ATOM 1876 O O . ARG A 1 246 ? -6.275 -20.150 16.300 1.00 81.19 246 ARG A O 1
ATOM 1883 N N . PRO A 1 247 ? -6.185 -20.992 18.388 1.00 82.56 247 PRO A N 1
ATOM 1884 C CA . PRO A 1 247 ? -5.005 -20.225 18.799 1.00 82.56 247 PRO A CA 1
ATOM 1885 C C . PRO A 1 247 ? -3.736 -20.615 18.034 1.00 82.56 247 PRO A C 1
ATOM 1887 O O . PRO A 1 247 ? -2.989 -19.733 17.617 1.00 82.56 247 PRO A O 1
ATOM 1890 N N . THR A 1 248 ? -3.531 -21.909 17.786 1.00 86.62 248 THR A N 1
ATOM 1891 C CA . THR A 1 248 ? -2.358 -22.448 17.078 1.00 86.62 248 THR A CA 1
ATOM 1892 C C . THR A 1 248 ? -2.237 -21.893 15.662 1.00 86.62 248 THR A C 1
ATOM 1894 O O . THR A 1 248 ? -1.212 -21.313 15.318 1.00 86.62 248 THR A O 1
ATOM 1897 N N . LEU A 1 249 ? -3.310 -21.968 14.867 1.00 86.31 249 LEU A N 1
ATOM 1898 C CA . LEU A 1 249 ? -3.338 -21.432 13.500 1.00 86.31 249 LEU A CA 1
ATOM 1899 C C . LEU A 1 249 ? -3.046 -19.922 13.466 1.00 86.31 249 LEU A C 1
ATOM 1901 O O . LEU A 1 249 ? -2.375 -19.429 12.563 1.00 86.31 249 LEU A O 1
ATOM 1905 N N . GLY A 1 250 ? -3.524 -19.188 14.475 1.00 87.31 250 GLY A N 1
ATOM 1906 C CA . GLY A 1 250 ? -3.253 -17.762 14.609 1.00 87.31 250 GLY A CA 1
ATOM 1907 C C . GLY A 1 250 ? -1.774 -17.452 14.841 1.00 87.31 250 GLY A C 1
ATOM 1908 O O . GLY A 1 250 ? -1.264 -16.509 14.243 1.00 87.31 250 GLY A O 1
ATOM 1909 N N . TRP A 1 251 ? -1.085 -18.241 15.668 1.00 91.56 251 TRP A N 1
ATOM 1910 C CA . TRP A 1 251 ? 0.356 -18.098 15.898 1.00 91.56 251 TRP A CA 1
ATOM 1911 C C . TRP A 1 251 ? 1.189 -18.511 14.688 1.00 91.56 251 TRP A C 1
ATOM 1913 O O . TRP A 1 251 ? 2.124 -17.795 14.347 1.00 91.56 251 TRP A O 1
ATOM 1923 N N . VAL A 1 252 ? 0.821 -19.597 14.002 1.00 92.75 252 VAL A N 1
ATOM 1924 C CA . VAL A 1 252 ? 1.497 -20.024 12.764 1.00 92.75 252 VAL A CA 1
ATOM 1925 C C . VAL A 1 252 ? 1.395 -18.939 11.693 1.00 92.75 252 VAL A C 1
ATOM 1927 O O . VAL A 1 252 ? 2.408 -18.544 11.124 1.00 92.75 252 VAL A O 1
ATOM 1930 N N . GLY A 1 253 ? 0.198 -18.391 11.461 1.00 91.00 253 GLY A N 1
ATOM 1931 C CA . GLY A 1 253 ? 0.036 -17.293 10.508 1.00 91.00 253 GLY A CA 1
ATOM 1932 C C . GLY A 1 253 ? 0.806 -16.036 10.927 1.00 91.00 253 GLY A C 1
ATOM 1933 O O . GLY A 1 253 ? 1.423 -15.385 10.094 1.00 91.00 253 GLY A O 1
ATOM 1934 N N . TYR A 1 254 ? 0.849 -15.720 12.223 1.00 91.94 254 TYR A N 1
ATOM 1935 C CA . TYR A 1 254 ? 1.624 -14.585 12.725 1.00 91.94 254 TYR A CA 1
ATOM 1936 C C . TYR A 1 254 ? 3.139 -14.777 12.564 1.00 91.94 254 TYR A C 1
ATOM 1938 O O . TYR A 1 254 ? 3.835 -13.836 12.188 1.00 91.94 254 TYR A O 1
ATOM 1946 N N . ALA A 1 255 ? 3.646 -15.992 12.783 1.00 92.38 255 ALA A N 1
ATOM 1947 C CA . ALA A 1 255 ? 5.029 -16.342 12.481 1.00 92.38 255 ALA A CA 1
ATOM 1948 C C . ALA A 1 255 ? 5.318 -16.171 10.984 1.00 92.38 255 ALA A C 1
ATOM 1950 O O . ALA A 1 255 ? 6.317 -15.554 10.629 1.00 92.38 255 ALA A O 1
ATOM 1951 N N . LEU A 1 256 ? 4.401 -16.609 10.114 1.00 92.12 256 LEU A N 1
ATOM 1952 C CA . LEU A 1 256 ? 4.533 -16.446 8.667 1.00 92.12 256 LEU A CA 1
ATOM 1953 C C . LEU A 1 256 ? 4.599 -14.971 8.242 1.00 92.12 256 LEU A C 1
ATOM 1955 O O . LEU A 1 256 ? 5.410 -14.628 7.384 1.00 92.12 256 LEU A O 1
ATOM 1959 N N . LEU A 1 257 ? 3.802 -14.095 8.869 1.00 90.56 257 LEU A N 1
ATOM 1960 C CA . LEU A 1 257 ? 3.870 -12.643 8.652 1.00 90.56 257 LEU A CA 1
ATOM 1961 C C . LEU A 1 257 ? 5.260 -12.094 8.977 1.00 90.56 257 LEU A C 1
ATOM 1963 O O . LEU A 1 257 ? 5.842 -11.368 8.173 1.00 90.56 257 LEU A O 1
ATOM 1967 N N . TRP A 1 258 ? 5.800 -12.462 10.140 1.00 90.81 258 TRP A N 1
ATOM 1968 C CA . TRP A 1 258 ? 7.137 -12.050 10.561 1.00 90.81 258 TRP A CA 1
ATOM 1969 C C . TRP A 1 258 ? 8.225 -12.592 9.647 1.00 90.81 258 TRP A C 1
ATOM 1971 O O . TRP A 1 258 ? 9.123 -11.843 9.277 1.00 90.81 258 TRP A O 1
ATOM 1981 N N . THR A 1 259 ? 8.135 -13.854 9.232 1.00 90.44 259 THR A N 1
ATOM 1982 C CA . THR A 1 259 ? 9.055 -14.426 8.249 1.00 90.44 259 THR A CA 1
ATOM 1983 C C . THR A 1 259 ? 8.986 -13.647 6.939 1.00 90.44 259 THR A C 1
ATOM 1985 O O . THR A 1 259 ? 10.019 -13.195 6.458 1.00 90.44 259 THR A O 1
ATOM 1988 N N . GLY A 1 260 ? 7.788 -13.398 6.400 1.00 87.06 260 GLY A N 1
ATOM 1989 C CA . GLY A 1 260 ? 7.609 -12.594 5.189 1.00 87.06 260 GLY A CA 1
ATOM 1990 C C . GLY A 1 260 ? 8.231 -11.199 5.312 1.00 87.06 260 GLY A C 1
ATOM 1991 O O . GLY A 1 260 ? 8.971 -10.787 4.420 1.00 87.06 260 GLY A O 1
ATOM 1992 N N . LEU A 1 261 ? 8.008 -10.515 6.441 1.00 86.12 261 LEU A N 1
ATOM 1993 C CA . LEU A 1 261 ? 8.599 -9.207 6.732 1.00 86.12 261 LEU A CA 1
ATOM 1994 C C . LEU A 1 261 ? 10.132 -9.264 6.860 1.00 86.12 261 LEU A C 1
ATOM 1996 O O . LEU A 1 261 ? 10.825 -8.399 6.338 1.00 86.12 261 LEU A O 1
ATOM 2000 N N . LEU A 1 262 ? 10.698 -10.270 7.526 1.00 86.94 262 LEU A N 1
ATOM 2001 C CA . LEU A 1 262 ? 12.154 -10.405 7.661 1.00 86.94 262 LEU A CA 1
ATOM 2002 C C . LEU A 1 262 ? 12.829 -10.627 6.304 1.00 86.94 262 LEU A C 1
ATOM 2004 O O . LEU A 1 262 ? 13.910 -10.094 6.047 1.00 86.94 262 LEU A O 1
ATOM 2008 N N . LEU A 1 263 ? 12.172 -11.361 5.407 1.00 85.19 263 LEU A N 1
ATOM 2009 C CA . LEU A 1 263 ? 12.689 -11.633 4.071 1.00 85.19 263 LEU A CA 1
ATOM 2010 C C . LEU A 1 263 ? 12.666 -10.404 3.143 1.00 85.19 263 LEU A C 1
ATOM 2012 O O . LEU A 1 263 ? 13.321 -10.441 2.096 1.00 85.19 263 LEU A O 1
ATOM 2016 N N . THR A 1 264 ? 11.992 -9.309 3.521 1.00 77.25 264 THR A N 1
ATOM 2017 C CA . THR A 1 264 ? 12.083 -8.023 2.806 1.00 77.25 264 THR A CA 1
ATOM 2018 C C . THR A 1 264 ? 13.373 -7.269 3.116 1.00 77.25 264 THR A C 1
ATOM 2020 O O . THR A 1 264 ? 13.746 -6.383 2.356 1.00 77.25 264 THR A O 1
ATOM 2023 N N . VAL A 1 265 ? 14.057 -7.601 4.221 1.00 72.31 265 VAL A N 1
ATOM 2024 C CA . VAL A 1 265 ? 15.327 -7.000 4.675 1.00 72.31 265 VAL A CA 1
ATOM 2025 C C . VAL A 1 265 ? 15.279 -5.462 4.794 1.00 72.31 265 VAL A C 1
ATOM 2027 O O . VAL A 1 265 ? 16.290 -4.766 4.710 1.00 72.31 265 VAL A O 1
ATOM 2030 N N . THR A 1 266 ? 14.102 -4.883 5.037 1.00 74.62 266 THR A N 1
ATOM 2031 C CA . THR A 1 266 ? 13.950 -3.441 5.284 1.00 74.62 266 THR A CA 1
ATOM 2032 C C . THR A 1 266 ? 14.133 -3.142 6.771 1.00 74.62 266 THR A C 1
ATOM 2034 O O . THR A 1 266 ? 13.162 -3.125 7.531 1.00 74.62 266 THR A O 1
ATOM 2037 N N . ARG A 1 267 ? 15.389 -2.927 7.197 1.00 76.50 267 ARG A N 1
ATOM 2038 C CA . ARG A 1 267 ? 15.778 -2.766 8.616 1.00 76.50 267 ARG A CA 1
ATOM 2039 C C . ARG A 1 267 ? 14.893 -1.770 9.372 1.00 76.50 267 ARG A C 1
ATOM 2041 O O . ARG A 1 267 ? 14.408 -2.089 10.452 1.00 76.50 267 ARG A O 1
ATOM 2048 N N . THR A 1 268 ? 14.635 -0.600 8.789 1.00 78.56 268 THR A N 1
ATOM 2049 C CA . THR A 1 268 ? 13.790 0.442 9.393 1.00 78.56 268 THR A CA 1
ATOM 2050 C C . THR A 1 268 ? 12.362 -0.043 9.620 1.00 78.56 268 THR A C 1
ATOM 2052 O O . THR A 1 268 ? 11.872 0.036 10.740 1.00 78.56 268 THR A O 1
ATOM 2055 N N . THR A 1 269 ? 11.715 -0.626 8.609 1.00 80.31 269 THR A N 1
ATOM 2056 C CA . THR A 1 269 ? 10.340 -1.129 8.731 1.00 80.31 269 THR A CA 1
ATOM 2057 C C . THR A 1 269 ? 10.227 -2.285 9.719 1.00 80.31 269 THR A C 1
ATOM 2059 O O . THR A 1 269 ? 9.260 -2.328 10.474 1.00 80.31 269 THR A O 1
ATOM 2062 N N . ILE A 1 270 ? 11.216 -3.186 9.764 1.00 83.25 270 ILE A N 1
ATOM 2063 C CA . ILE A 1 270 ? 11.270 -4.277 10.750 1.00 83.25 270 ILE A CA 1
ATOM 2064 C C . ILE A 1 270 ? 11.304 -3.695 12.167 1.00 83.25 270 ILE A C 1
ATOM 2066 O O . ILE A 1 270 ? 10.505 -4.098 13.011 1.00 83.25 270 ILE A O 1
ATOM 2070 N N . ILE A 1 271 ? 12.177 -2.711 12.412 1.00 85.88 271 ILE A N 1
ATOM 2071 C CA . ILE A 1 271 ? 12.289 -2.035 13.711 1.00 85.88 271 ILE A CA 1
ATOM 2072 C C . ILE A 1 271 ? 10.978 -1.325 14.061 1.00 85.88 271 ILE A C 1
ATOM 2074 O O . ILE A 1 271 ? 10.456 -1.512 15.157 1.00 85.88 271 ILE A O 1
ATOM 2078 N N . THR A 1 272 ? 10.403 -0.553 13.135 1.00 84.50 272 THR A N 1
ATOM 2079 C CA . THR A 1 272 ? 9.133 0.149 13.365 1.00 84.50 272 THR A CA 1
ATOM 2080 C C . THR A 1 272 ? 8.003 -0.828 13.682 1.00 84.50 272 THR A C 1
ATOM 2082 O O . THR A 1 272 ? 7.275 -0.617 14.649 1.00 84.50 272 THR A O 1
ATOM 2085 N N . CYS A 1 273 ? 7.883 -1.922 12.929 1.00 84.75 273 CYS A N 1
ATOM 2086 C CA . CYS A 1 273 ? 6.886 -2.958 13.182 1.00 84.75 273 CYS A CA 1
ATOM 2087 C C . CYS A 1 273 ? 7.106 -3.639 14.540 1.00 84.75 273 CYS A C 1
ATOM 2089 O O . CYS A 1 273 ? 6.145 -3.874 15.269 1.00 84.75 273 CYS A O 1
ATOM 2091 N N . ALA A 1 274 ? 8.356 -3.916 14.922 1.00 86.19 274 ALA A N 1
ATOM 2092 C CA . ALA A 1 274 ? 8.680 -4.484 16.229 1.00 86.19 274 ALA A CA 1
ATOM 2093 C C . ALA A 1 274 ? 8.269 -3.540 17.363 1.00 86.19 274 ALA A C 1
ATOM 2095 O O . ALA A 1 274 ? 7.568 -3.960 18.282 1.00 86.19 274 ALA A O 1
ATOM 2096 N N . ILE A 1 275 ? 8.615 -2.255 17.261 1.00 85.62 275 ILE A N 1
ATOM 2097 C CA . ILE A 1 275 ? 8.202 -1.229 18.225 1.00 85.62 275 ILE A CA 1
ATOM 2098 C C . ILE A 1 275 ? 6.674 -1.144 18.297 1.00 85.62 275 ILE A C 1
ATOM 2100 O O . ILE A 1 275 ? 6.124 -1.130 19.394 1.00 85.62 275 ILE A O 1
ATOM 2104 N N . GLN A 1 276 ? 5.972 -1.141 17.159 1.00 85.19 276 GLN A N 1
ATOM 2105 C CA . GLN A 1 276 ? 4.506 -1.124 17.120 1.00 85.19 276 GLN A CA 1
ATOM 2106 C C . GLN A 1 276 ? 3.900 -2.341 17.824 1.00 85.19 276 GLN A C 1
ATOM 2108 O O . GLN A 1 276 ? 2.986 -2.195 18.633 1.00 85.19 276 GLN A O 1
ATOM 2113 N N . VAL A 1 277 ? 4.415 -3.542 17.557 1.00 85.81 277 VAL A N 1
ATOM 2114 C CA . VAL A 1 277 ? 3.941 -4.780 18.188 1.00 85.81 277 VAL A CA 1
ATOM 2115 C C . VAL A 1 277 ? 4.208 -4.770 19.691 1.00 85.81 277 VAL A C 1
ATOM 2117 O O . VAL A 1 277 ? 3.320 -5.146 20.457 1.00 85.81 277 VAL A O 1
ATOM 2120 N N . LEU A 1 278 ? 5.383 -4.306 20.124 1.00 84.50 278 LEU A N 1
ATOM 2121 C CA . LEU A 1 278 ? 5.730 -4.161 21.539 1.00 84.50 278 LEU A CA 1
ATOM 2122 C C . LEU A 1 278 ? 4.844 -3.123 22.232 1.00 84.50 278 LEU A C 1
ATOM 2124 O O . LEU A 1 278 ? 4.320 -3.399 23.309 1.00 84.50 278 LEU A O 1
ATOM 2128 N N . ALA A 1 279 ? 4.608 -1.972 21.601 1.00 82.62 279 ALA A N 1
ATOM 2129 C CA . ALA A 1 279 ? 3.712 -0.940 22.109 1.00 82.62 279 ALA A CA 1
ATOM 2130 C C . ALA A 1 279 ? 2.280 -1.475 22.249 1.00 82.62 279 ALA A C 1
ATOM 2132 O O . ALA A 1 279 ? 1.670 -1.334 23.307 1.00 82.62 279 ALA A O 1
ATOM 2133 N N . LEU A 1 280 ? 1.770 -2.173 21.229 1.00 81.56 280 LEU A N 1
ATOM 2134 C CA . LEU A 1 280 ? 0.459 -2.823 21.273 1.00 81.56 280 LEU A CA 1
ATOM 2135 C C . LEU A 1 280 ? 0.397 -3.922 22.334 1.00 81.56 280 LEU A C 1
ATOM 2137 O O . LEU A 1 280 ? -0.646 -4.089 22.960 1.00 81.56 280 LEU A O 1
ATOM 2141 N N . ALA A 1 281 ? 1.482 -4.670 22.548 1.00 77.62 281 ALA A N 1
ATOM 2142 C CA . ALA A 1 281 ? 1.569 -5.706 23.571 1.00 77.62 281 ALA A CA 1
ATOM 2143 C C . ALA A 1 281 ? 1.596 -5.135 24.993 1.00 77.62 281 ALA A C 1
ATOM 2145 O O . ALA A 1 281 ? 0.845 -5.607 25.848 1.00 77.62 281 ALA A O 1
ATOM 2146 N N . GLY A 1 282 ? 2.389 -4.090 25.230 1.00 73.56 282 GLY A N 1
ATOM 2147 C CA . GLY A 1 282 ? 2.438 -3.368 26.501 1.00 73.56 282 GLY A CA 1
ATOM 2148 C C . GLY A 1 282 ? 1.125 -2.647 26.817 1.00 73.56 282 GLY A C 1
ATOM 2149 O O . GLY A 1 282 ? 0.658 -2.666 27.956 1.00 73.56 282 GLY A O 1
ATOM 2150 N N . ALA A 1 283 ? 0.461 -2.104 25.794 1.00 70.25 283 ALA A N 1
ATOM 2151 C CA . ALA A 1 283 ? -0.837 -1.444 25.910 1.00 70.25 283 ALA A CA 1
ATOM 2152 C C . ALA A 1 283 ? -1.981 -2.384 26.324 1.00 70.25 283 ALA A C 1
ATOM 2154 O O . ALA A 1 283 ? -2.983 -1.913 26.865 1.00 70.25 283 ALA A O 1
ATOM 2155 N N . ARG A 1 284 ? -1.850 -3.709 26.137 1.00 64.38 284 ARG A N 1
ATOM 2156 C CA . ARG A 1 284 ? -2.952 -4.660 26.398 1.00 64.38 284 ARG A CA 1
ATOM 2157 C C . ARG A 1 284 ? -3.445 -4.661 27.832 1.00 64.38 284 ARG A C 1
ATOM 2159 O O . ARG A 1 284 ? -4.609 -4.967 28.057 1.00 64.38 284 ARG A O 1
ATOM 2166 N N . ARG A 1 285 ? -2.580 -4.326 28.793 1.00 55.19 285 ARG A N 1
ATOM 2167 C CA . ARG A 1 285 ? -2.944 -4.279 30.217 1.00 55.19 285 ARG A CA 1
ATOM 2168 C C . ARG A 1 285 ? -3.477 -2.917 30.666 1.00 55.19 285 ARG A C 1
ATOM 2170 O O . ARG A 1 285 ? -4.014 -2.830 31.763 1.00 55.19 285 ARG A O 1
ATOM 2177 N N . ARG A 1 286 ? -3.330 -1.858 29.858 1.00 58.19 286 ARG A N 1
ATOM 2178 C CA . ARG A 1 286 ? -3.705 -0.478 30.215 1.00 58.19 286 ARG A CA 1
ATOM 2179 C C . ARG A 1 286 ? -4.055 0.343 28.964 1.00 58.19 286 ARG A C 1
ATOM 2181 O O . ARG A 1 286 ? -3.368 1.301 28.615 1.00 58.19 286 ARG A O 1
ATOM 2188 N N . TRP A 1 287 ? -5.143 -0.020 28.284 1.00 48.06 287 TRP A N 1
ATOM 2189 C CA . TRP A 1 287 ? -5.606 0.669 27.067 1.00 48.06 287 TRP A CA 1
ATOM 2190 C C . TRP A 1 287 ? -5.791 2.188 27.265 1.00 48.06 287 TRP A C 1
ATOM 2192 O O . TRP A 1 287 ? -5.515 2.961 26.350 1.00 48.06 287 TRP A O 1
ATOM 2202 N N . GLY A 1 288 ? -6.148 2.631 28.478 1.00 49.12 288 GLY A N 1
ATOM 2203 C CA . GLY A 1 288 ? -6.263 4.054 28.825 1.00 49.12 288 GLY A CA 1
ATOM 2204 C C . GLY A 1 288 ? -4.937 4.833 28.849 1.00 49.12 288 GLY A C 1
ATOM 2205 O O . GLY A 1 288 ? -4.934 6.022 28.537 1.00 49.12 288 GLY A O 1
ATOM 2206 N N . THR A 1 289 ? -3.801 4.186 29.150 1.00 47.12 289 THR A N 1
ATOM 2207 C CA . THR A 1 289 ? -2.475 4.844 29.179 1.00 47.12 289 THR A CA 1
ATOM 2208 C C . THR A 1 289 ? -1.775 4.838 27.818 1.00 47.12 289 THR A C 1
ATOM 2210 O O . THR A 1 289 ? -0.921 5.675 27.550 1.00 47.12 289 THR A O 1
ATOM 2213 N N . ALA A 1 290 ? -2.129 3.907 26.928 1.00 45.66 290 ALA A N 1
ATOM 2214 C CA . ALA A 1 290 ? -1.521 3.802 25.600 1.00 45.66 290 ALA A CA 1
ATOM 2215 C C . ALA A 1 290 ? -1.994 4.907 24.642 1.00 45.66 290 ALA A C 1
ATOM 2217 O O . ALA A 1 290 ? -1.199 5.451 23.878 1.00 45.66 290 ALA A O 1
ATOM 2218 N N . VAL A 1 291 ? -3.272 5.290 24.732 1.00 53.16 291 VAL A N 1
ATOM 2219 C CA . VAL A 1 291 ? -3.831 6.420 23.970 1.00 53.16 291 VAL A CA 1
ATOM 2220 C C . VAL A 1 291 ? -3.230 7.748 24.447 1.00 53.16 291 VAL A C 1
ATOM 2222 O O . VAL A 1 291 ? -2.914 8.613 23.633 1.00 53.16 291 VAL A O 1
ATOM 2225 N N . SER A 1 292 ? -2.978 7.891 25.750 1.00 45.88 292 SER A N 1
ATOM 2226 C CA . SER A 1 292 ? -2.337 9.077 26.331 1.00 45.88 292 SER A CA 1
ATOM 2227 C C . SER A 1 292 ? -0.826 9.138 26.062 1.00 45.88 292 SER A C 1
ATOM 2229 O O . SER A 1 292 ? -0.311 10.224 25.814 1.00 45.88 292 SER A O 1
ATOM 2231 N N . ALA A 1 293 ? -0.119 8.004 25.995 1.00 46.16 293 ALA A N 1
ATOM 2232 C CA . ALA A 1 293 ? 1.288 7.959 25.578 1.00 46.16 293 ALA A CA 1
ATOM 2233 C C . ALA A 1 293 ? 1.475 8.280 24.081 1.00 46.16 293 ALA A C 1
ATOM 2235 O O . ALA A 1 293 ? 2.421 8.976 23.716 1.00 46.16 293 ALA A O 1
ATOM 2236 N N . GLY A 1 294 ? 0.546 7.842 23.219 1.00 43.69 294 GLY A N 1
ATOM 2237 C CA . GLY A 1 294 ? 0.516 8.236 21.805 1.00 43.69 294 GLY A CA 1
ATOM 2238 C C . GLY A 1 294 ? 0.282 9.740 21.607 1.00 43.69 294 GLY A C 1
ATOM 2239 O O . GLY A 1 294 ? 0.899 10.348 20.736 1.00 43.69 294 GLY A O 1
ATOM 2240 N N . LEU A 1 295 ? -0.540 10.358 22.464 1.00 48.56 295 LEU A N 1
ATOM 2241 C CA . LEU A 1 295 ? -0.755 11.811 22.495 1.00 48.56 295 LEU A CA 1
ATOM 2242 C C . LEU A 1 295 ? 0.457 12.575 23.061 1.00 48.56 295 LEU A C 1
ATOM 2244 O O . LEU A 1 295 ? 0.831 13.608 22.510 1.00 48.56 295 LEU A O 1
ATOM 2248 N N . ALA A 1 296 ? 1.122 12.051 24.095 1.00 43.03 296 ALA A N 1
ATOM 2249 C CA . ALA A 1 296 ? 2.331 12.651 24.669 1.00 43.03 296 ALA A CA 1
ATOM 2250 C C . ALA A 1 296 ? 3.560 12.558 23.737 1.00 43.03 296 ALA A C 1
ATOM 2252 O O . ALA A 1 296 ? 4.434 13.424 23.753 1.00 43.03 296 ALA A O 1
ATOM 2253 N N . GLY A 1 297 ? 3.626 11.532 22.881 1.00 39.09 297 GLY A N 1
ATOM 2254 C CA . GLY A 1 297 ? 4.654 11.406 21.841 1.00 39.09 297 GLY A CA 1
ATOM 2255 C C . GLY A 1 297 ? 4.520 12.425 20.702 1.00 39.09 297 GLY A C 1
ATOM 2256 O O . GLY A 1 297 ? 5.510 12.754 20.052 1.00 39.09 297 GLY A O 1
ATOM 2257 N N . LEU A 1 298 ? 3.313 12.957 20.476 1.00 42.50 298 LEU A N 1
ATOM 2258 C CA . LEU A 1 298 ? 3.061 14.011 19.488 1.00 42.50 298 LEU A CA 1
ATOM 2259 C C . LEU A 1 298 ? 3.354 15.412 20.044 1.00 42.50 298 LEU A C 1
ATOM 2261 O O . LEU A 1 298 ? 3.764 16.288 19.288 1.00 42.50 298 LEU A O 1
ATOM 2265 N N . THR A 1 299 ? 3.225 15.622 21.357 1.00 43.53 299 THR A N 1
ATOM 2266 C CA . THR A 1 299 ? 3.580 16.898 22.001 1.00 43.53 299 THR A CA 1
ATOM 2267 C C . THR A 1 299 ? 5.071 17.021 22.327 1.00 43.53 299 THR A C 1
ATOM 2269 O O . THR A 1 299 ? 5.568 18.133 22.458 1.00 43.53 299 THR A O 1
ATOM 2272 N N . SER A 1 300 ? 5.824 15.918 22.406 1.00 38.22 300 SER A N 1
ATOM 2273 C CA . SER A 1 300 ? 7.273 15.959 22.670 1.00 38.22 300 SER A CA 1
ATOM 2274 C C . SER A 1 300 ? 8.137 16.253 21.433 1.00 38.22 300 SER A C 1
ATOM 2276 O O . SER A 1 300 ? 9.296 16.646 21.581 1.00 38.22 300 SER A O 1
ATOM 2278 N N . GLN A 1 301 ? 7.582 16.163 20.215 1.00 37.25 301 GLN A N 1
ATOM 2279 C CA . GLN A 1 301 ? 8.279 16.561 18.980 1.00 37.25 301 GLN A CA 1
ATOM 2280 C C . GLN A 1 301 ? 8.405 18.083 18.789 1.00 37.25 301 GLN A C 1
ATOM 2282 O O . GLN A 1 301 ? 9.180 18.520 17.940 1.00 37.25 301 GLN A O 1
ATOM 2287 N N . THR A 1 302 ? 7.730 18.909 19.595 1.00 43.97 302 THR A N 1
ATOM 2288 C CA . THR A 1 302 ? 7.889 20.377 19.568 1.00 43.97 302 THR A CA 1
ATOM 2289 C C . THR A 1 302 ? 8.932 20.894 20.569 1.00 43.97 302 THR A C 1
ATOM 2291 O O . THR A 1 302 ? 9.206 22.095 20.620 1.00 43.97 302 THR A O 1
ATOM 2294 N N . GLY A 1 303 ? 9.572 20.004 21.338 1.00 35.03 303 GLY A N 1
ATOM 2295 C CA . GLY A 1 303 ? 10.597 20.364 22.316 1.00 35.03 303 GLY A CA 1
ATOM 2296 C C . GLY A 1 303 ? 11.987 20.623 21.701 1.00 35.03 303 GLY A C 1
ATOM 2297 O O . GLY A 1 303 ? 12.360 20.002 20.702 1.00 35.03 303 GLY A O 1
ATOM 2298 N N . PRO A 1 304 ? 12.823 21.480 22.320 1.00 35.22 304 PRO A N 1
ATOM 2299 C CA . PRO A 1 304 ? 14.166 21.839 21.833 1.00 35.22 304 PRO A CA 1
ATOM 2300 C C . PRO A 1 304 ? 15.150 20.657 21.698 1.00 35.22 304 PRO A C 1
ATOM 2302 O O . PRO A 1 304 ? 16.196 20.796 21.065 1.00 35.22 304 PRO A O 1
ATOM 2305 N N . TRP A 1 305 ? 14.810 19.481 22.229 1.00 40.31 305 TRP A N 1
ATOM 2306 C CA . TRP A 1 305 ? 15.577 18.242 22.073 1.00 40.31 305 TRP A CA 1
ATOM 2307 C C . TRP A 1 305 ? 15.302 17.503 20.748 1.00 40.31 305 TRP A C 1
ATOM 2309 O O . TRP A 1 305 ? 16.217 16.885 20.206 1.00 40.31 305 TRP A O 1
ATOM 2319 N N . GLY A 1 306 ? 14.106 17.643 20.157 1.00 33.97 306 GLY A N 1
ATOM 2320 C CA . GLY A 1 306 ? 13.763 17.035 18.860 1.00 33.97 306 GLY A CA 1
ATOM 2321 C C . GLY A 1 306 ? 14.530 17.643 17.680 1.00 33.97 306 GLY A C 1
ATOM 2322 O O . GLY A 1 306 ? 14.887 16.942 16.735 1.00 33.97 306 GLY A O 1
ATOM 2323 N N . ARG A 1 307 ? 14.891 18.932 17.774 1.00 34.66 307 ARG A N 1
ATOM 2324 C CA . ARG A 1 307 ? 15.693 19.630 16.752 1.00 34.66 307 ARG A CA 1
ATOM 2325 C C . ARG A 1 307 ? 17.152 19.164 16.681 1.00 34.66 307 ARG A C 1
ATOM 2327 O O . ARG A 1 307 ? 17.743 19.238 15.610 1.00 34.66 307 ARG A O 1
ATOM 2334 N N . ARG A 1 308 ? 17.730 18.651 17.776 1.00 32.72 308 ARG A N 1
ATOM 2335 C CA . ARG A 1 308 ? 19.129 18.176 17.797 1.00 32.72 308 ARG A CA 1
ATOM 2336 C C . ARG A 1 308 ? 19.297 16.754 17.253 1.00 32.72 308 ARG A C 1
ATOM 2338 O O . ARG A 1 308 ? 20.280 16.496 16.567 1.00 32.72 308 ARG A O 1
ATOM 2345 N N . ALA A 1 309 ? 18.325 15.866 17.469 1.00 34.75 309 ALA A N 1
ATOM 2346 C CA . ALA A 1 309 ? 18.374 14.494 16.944 1.00 34.75 309 ALA A CA 1
ATOM 2347 C C . ALA A 1 309 ? 18.244 14.423 15.407 1.00 34.75 309 ALA A C 1
ATOM 2349 O O . ALA A 1 309 ? 18.773 13.510 14.776 1.00 34.75 309 ALA A O 1
ATOM 2350 N N . TRP A 1 310 ? 17.580 15.414 14.800 1.00 30.36 310 TRP A N 1
ATOM 2351 C CA . TRP A 1 310 ? 17.431 15.524 13.344 1.00 30.36 310 TRP A CA 1
ATOM 2352 C C . TRP A 1 310 ? 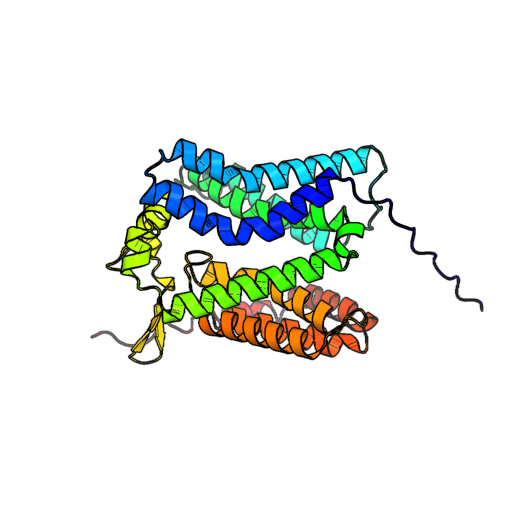18.692 16.055 12.636 1.00 30.36 310 TRP A C 1
ATOM 2354 O O . TRP A 1 310 ? 18.884 15.798 11.450 1.00 30.36 310 TRP A O 1
ATOM 2364 N N . TRP A 1 311 ? 19.568 16.774 13.348 1.00 28.12 311 TRP A N 1
ATOM 2365 C CA . TRP A 1 311 ? 20.802 17.333 12.781 1.00 28.12 311 TRP A CA 1
ATOM 2366 C C . TRP A 1 311 ? 21.977 16.342 12.779 1.00 28.12 311 TRP A C 1
ATOM 2368 O O . TRP A 1 311 ? 22.775 16.357 11.845 1.00 28.12 311 TRP A O 1
ATOM 2378 N N . SER A 1 312 ? 22.071 15.432 13.755 1.00 32.94 312 SER A N 1
ATOM 2379 C CA . SER A 1 312 ? 23.187 14.471 13.843 1.00 32.94 312 SER A CA 1
ATOM 2380 C C . SER A 1 312 ? 23.091 13.294 12.864 1.00 32.94 312 SER A C 1
ATOM 2382 O O . SER A 1 312 ? 24.096 12.655 12.571 1.00 32.94 312 SER A O 1
ATOM 2384 N N . THR A 1 313 ? 21.910 13.018 12.308 1.00 35.84 313 THR A N 1
ATOM 2385 C CA . THR A 1 313 ? 21.692 11.905 11.366 1.00 35.84 313 THR A CA 1
ATOM 2386 C C . THR A 1 313 ? 21.943 12.270 9.896 1.00 35.84 313 THR A C 1
ATOM 2388 O O . THR A 1 313 ? 21.928 11.379 9.051 1.00 35.84 313 THR A O 1
ATOM 2391 N N . ARG A 1 314 ? 22.220 13.545 9.568 1.00 31.56 314 ARG A N 1
ATOM 2392 C CA . ARG A 1 314 ? 22.397 14.016 8.176 1.00 31.56 314 ARG A CA 1
ATOM 2393 C C . ARG A 1 314 ? 23.849 14.183 7.703 1.00 31.56 314 ARG A C 1
ATOM 2395 O O . ARG A 1 314 ? 24.044 14.358 6.509 1.00 31.56 314 ARG A O 1
ATOM 2402 N N . TRP A 1 315 ? 24.846 14.108 8.590 1.00 31.11 315 TRP A N 1
ATOM 2403 C CA . TRP A 1 315 ? 26.250 14.447 8.270 1.00 31.11 315 TRP A CA 1
ATOM 2404 C C . TRP A 1 315 ? 27.294 13.425 8.766 1.00 31.11 315 TRP A C 1
ATOM 2406 O O . TRP A 1 315 ? 28.439 13.775 9.024 1.00 31.11 315 TRP A O 1
ATOM 2416 N N . GLY A 1 316 ? 26.917 12.149 8.898 1.00 29.47 316 GLY A N 1
ATOM 2417 C CA . GLY A 1 316 ? 27.805 11.090 9.406 1.00 29.47 316 GLY A CA 1
ATOM 2418 C C . GLY A 1 316 ? 28.386 10.118 8.370 1.00 29.47 316 GLY A C 1
ATOM 2419 O O . GLY A 1 316 ? 29.079 9.191 8.768 1.00 29.47 316 GLY A O 1
ATOM 2420 N N . SER A 1 317 ? 28.101 10.267 7.071 1.00 30.28 317 SER A N 1
ATOM 2421 C CA . SER A 1 317 ? 28.555 9.312 6.036 1.00 30.28 317 SER A CA 1
ATOM 2422 C C . SER A 1 317 ? 29.364 9.942 4.898 1.00 30.28 317 SER A C 1
ATOM 2424 O O . SER A 1 317 ? 29.429 9.376 3.812 1.00 30.28 317 SER A O 1
ATOM 2426 N N . ALA A 1 318 ? 29.964 11.112 5.123 1.00 31.56 318 ALA A N 1
ATOM 2427 C CA . ALA A 1 318 ? 30.879 11.753 4.180 1.00 31.56 318 ALA A CA 1
ATOM 2428 C C . ALA A 1 318 ? 32.286 11.854 4.792 1.00 31.56 318 ALA A C 1
ATOM 2430 O O . ALA A 1 318 ? 32.747 12.945 5.114 1.00 31.56 318 ALA A O 1
ATOM 2431 N N . SER A 1 319 ? 32.955 10.712 4.983 1.00 33.88 319 SER A N 1
ATOM 2432 C CA . SER A 1 319 ? 34.414 10.657 5.172 1.00 33.88 319 SER A CA 1
ATOM 2433 C C . SER A 1 319 ? 34.971 9.229 5.048 1.00 33.88 319 SER A C 1
ATOM 2435 O O . SER A 1 319 ? 34.819 8.404 5.945 1.00 33.88 319 SER A O 1
ATOM 2437 N N . GLY A 1 320 ? 35.668 8.960 3.938 1.00 26.03 320 GLY A N 1
ATOM 2438 C CA . GLY A 1 320 ? 36.598 7.831 3.769 1.00 26.03 320 GLY A CA 1
ATOM 2439 C C . GLY A 1 320 ? 36.729 7.361 2.312 1.00 26.03 320 GLY A C 1
ATOM 2440 O O . GLY A 1 320 ? 35.749 7.414 1.578 1.00 26.03 320 GLY A O 1
ATOM 2441 N N . PRO A 1 321 ? 37.928 6.933 1.881 1.00 31.36 321 PRO A N 1
ATOM 2442 C CA . PRO A 1 321 ? 38.918 7.794 1.238 1.00 31.36 321 PRO A CA 1
ATOM 2443 C C . PRO A 1 321 ? 38.921 7.648 -0.289 1.00 31.36 321 PRO A C 1
ATOM 2445 O O . PRO A 1 321 ? 38.451 6.658 -0.841 1.00 31.36 321 PRO A O 1
ATOM 2448 N N . ALA A 1 322 ? 39.499 8.648 -0.953 1.00 32.62 322 ALA A N 1
ATOM 2449 C CA . ALA A 1 322 ? 39.870 8.570 -2.356 1.00 32.62 322 ALA A CA 1
ATOM 2450 C C . ALA A 1 322 ? 40.934 7.481 -2.567 1.00 32.62 322 ALA A C 1
ATOM 2452 O O . ALA A 1 322 ? 42.008 7.562 -1.966 1.00 32.62 322 ALA A O 1
ATOM 2453 N N . VAL A 1 323 ? 40.620 6.519 -3.437 1.00 35.59 323 VAL A N 1
ATOM 2454 C CA . VAL A 1 323 ? 41.549 5.806 -4.326 1.00 35.59 323 VAL A CA 1
ATOM 2455 C C . VAL A 1 323 ? 40.826 5.608 -5.651 1.00 35.59 323 VAL A C 1
ATOM 2457 O O . VAL A 1 323 ? 39.662 5.150 -5.604 1.00 35.59 323 VAL A O 1
#

Secondary structure (DSSP, 8-state):
----------PPPPPHHHHHHHHHHHHHHHHHHHHHHHHHHTS---HHHHHHHHTHHHHHHHHHHHHHHHHHHTT-S--PPPPHHHHHHHHHHHHHHHHHHHHHHHH-----HHHHHHHHHHHHHHHHHHHHHHH-HHHHH-HHHHHHHHHHHHHHHHHHHHHHHH--HHHHHHHTHHHIIIIIS--GGGGTT-TTS--GGGEEEETTEEEEPP-GGGTSHHHHHTTHHHHHHHHHHHHT-TT-S-HHHHHHHHHHHHHHHHTTT-HHHHHHHHHHHHHHHHHTT-HHHHHHHHHHHHHGGGSTTHHHHHHHTSSSS------

Radius of gyration: 22.18 Å; chains: 1; bounding box: 69×52×67 Å

Sequence (323 aa):
MAVASATVPVAAPAGRGLTWGLWAFIWLLPFHIVAIAALFGIVGLPLLVVRGIAAWKEATVVLLVALTLLGALRGRTARSPVQGTDLAVTALCALACVYLLGATVWFSSDLPAIVQLYGWRDAVFFTLLYFVGRATPQVAQNPSYLRALFAVGVITSAIAILERLFVTPQMLVVLGAARYMQEFLGLAVGTRSNPYGLPDNYWTSIGDHVVRRVGSTYLSSLYFAVPFLLILPAATLWLFSSARRRPTLGWVGYALLWTGLLLTVTRTTIITCAIQVLALAGARRRWGTAVSAGLAGLTSQTGPWGRRAWWSTRWGSASGPAV

pLDDT: mean 76.37, std 17.93, range [26.03, 94.69]